Protein AF-A0A7Y4LHF6-F1 (afdb_monomer_lite)

Radius of gyration: 30.84 Å; chains: 1; bounding box: 90×75×54 Å

Sequence (207 aa):
MVNLKIKIPLVDKYDTDLRSHKPHCSVSNYKIEISLLDTDPINTIEGYKKAAELSVKNAKKLAVVEKYTATTDNEGIAAFPGLKPGACLVVAQPPTDSSFYYPKPQEMVVVIPTSGQNDKWNYDVLLIAKFEPHILPPVPNIPTNTPPSPPAPTFSPSSPSPAPGKLAEPLAMTGAAVLGLVMAASVLILGGFTLLILARRKKTEGK

InterPro domains:
  IPR013783 Immunoglobulin-like fold [G3DSA:2.60.40.10] (14-130)

pLDDT: mean 76.97, std 22.42, range [28.86, 98.69]

Structure (mmCIF, N/CA/C/O backbone):
data_AF-A0A7Y4LHF6-F1
#
_entry.id   AF-A0A7Y4LHF6-F1
#
loop_
_atom_site.group_PDB
_atom_site.id
_atom_site.type_symbol
_atom_site.label_atom_id
_atom_site.label_alt_id
_atom_site.label_comp_id
_atom_site.label_asym_id
_atom_site.label_entity_id
_atom_site.label_seq_id
_atom_site.pdbx_PDB_ins_code
_atom_site.Cartn_x
_atom_site.Cartn_y
_atom_site.Cartn_z
_atom_site.occupancy
_atom_site.B_iso_or_equiv
_atom_site.auth_seq_id
_atom_site.auth_comp_id
_atom_site.auth_asym_id
_atom_site.auth_atom_id
_atom_site.pdbx_PDB_model_num
ATOM 1 N N . MET A 1 1 ? -14.529 -6.389 2.726 1.00 89.62 1 MET A N 1
ATOM 2 C CA . MET A 1 1 ? -13.171 -6.475 2.149 1.00 89.62 1 MET A CA 1
ATOM 3 C C . MET A 1 1 ? -12.992 -5.324 1.172 1.00 89.62 1 MET A C 1
ATOM 5 O O . MET A 1 1 ? -13.998 -4.812 0.698 1.00 89.62 1 MET A O 1
ATOM 9 N N . VAL A 1 2 ? -11.758 -4.894 0.927 1.00 97.06 2 VAL A N 1
ATOM 10 C CA . VAL A 1 2 ? -11.402 -3.779 0.037 1.00 97.06 2 VAL A CA 1
ATOM 11 C C . VAL A 1 2 ? -10.721 -4.342 -1.213 1.00 97.06 2 VAL A C 1
ATOM 13 O O . VAL A 1 2 ? -9.875 -5.226 -1.105 1.00 97.06 2 VAL A O 1
ATOM 16 N N . ASN A 1 3 ? -11.056 -3.820 -2.387 1.00 98.06 3 ASN A N 1
ATOM 17 C CA . ASN A 1 3 ? -10.293 -4.021 -3.612 1.00 98.06 3 ASN A CA 1
ATOM 18 C C . ASN A 1 3 ? -9.360 -2.824 -3.798 1.00 98.06 3 ASN A C 1
ATOM 20 O O . ASN A 1 3 ? -9.817 -1.696 -3.976 1.00 98.06 3 ASN A O 1
ATOM 24 N N . LEU A 1 4 ? -8.051 -3.057 -3.762 1.00 98.31 4 LEU A N 1
ATOM 25 C CA . LEU A 1 4 ? -7.057 -2.015 -4.000 1.00 98.31 4 LEU A CA 1
ATOM 26 C C . LEU A 1 4 ? -6.344 -2.282 -5.324 1.00 98.31 4 LEU A C 1
ATOM 28 O O . LEU A 1 4 ? -5.860 -3.383 -5.579 1.00 98.31 4 LEU A O 1
ATOM 32 N N . LYS A 1 5 ? -6.255 -1.262 -6.170 1.00 98.56 5 LYS A N 1
ATOM 33 C CA . LYS A 1 5 ? -5.408 -1.249 -7.361 1.00 98.56 5 LYS A CA 1
ATOM 34 C C . LYS A 1 5 ? -4.325 -0.207 -7.169 1.00 98.56 5 LYS A C 1
ATOM 36 O O . LYS A 1 5 ? -4.621 0.921 -6.781 1.00 98.56 5 LYS A O 1
ATOM 41 N N . ILE A 1 6 ? -3.084 -0.569 -7.463 1.00 98.38 6 ILE A N 1
ATOM 42 C CA . ILE A 1 6 ? -1.959 0.362 -7.455 1.00 98.38 6 ILE A CA 1
ATOM 43 C C . ILE A 1 6 ? -1.476 0.515 -8.889 1.00 98.38 6 ILE A C 1
ATOM 45 O O . ILE A 1 6 ? -1.160 -0.476 -9.543 1.00 98.38 6 ILE A O 1
ATOM 49 N N . LYS A 1 7 ? -1.445 1.757 -9.372 1.00 97.88 7 LYS A N 1
ATOM 50 C CA . LYS A 1 7 ? -0.980 2.119 -10.705 1.00 97.88 7 LYS A CA 1
ATOM 51 C C . LYS A 1 7 ? 0.386 2.783 -10.626 1.00 97.88 7 LYS A C 1
ATOM 53 O O . LYS A 1 7 ? 0.532 3.817 -9.974 1.00 97.88 7 LYS A O 1
ATOM 58 N N . ILE A 1 8 ? 1.351 2.226 -11.343 1.00 96.19 8 ILE A N 1
ATOM 59 C CA . ILE A 1 8 ? 2.606 2.889 -11.685 1.00 96.19 8 ILE A CA 1
ATOM 60 C C . ILE A 1 8 ? 2.348 3.716 -12.952 1.00 96.19 8 ILE A C 1
ATOM 62 O O . ILE A 1 8 ? 2.056 3.140 -14.002 1.00 96.19 8 ILE A O 1
ATOM 66 N N . PRO A 1 9 ? 2.357 5.058 -12.875 1.00 92.56 9 PRO A N 1
ATOM 67 C CA . PRO A 1 9 ? 2.153 5.887 -14.054 1.00 92.56 9 PRO A CA 1
ATOM 68 C C . PRO A 1 9 ? 3.400 5.883 -14.944 1.00 92.56 9 PRO A C 1
ATOM 70 O O . PRO A 1 9 ? 4.512 5.631 -14.485 1.00 92.56 9 PRO A O 1
ATOM 73 N N . LEU A 1 10 ? 3.227 6.225 -16.219 1.00 86.88 10 LEU A N 1
ATOM 74 C CA . LEU A 1 10 ? 4.362 6.603 -17.058 1.00 86.88 10 LEU A CA 1
ATOM 75 C C . LEU A 1 10 ? 5.004 7.879 -16.494 1.00 86.88 10 LEU A C 1
ATOM 77 O O . LEU A 1 10 ? 4.299 8.765 -16.007 1.00 86.88 10 LEU A O 1
ATOM 81 N N . VAL A 1 11 ? 6.331 7.975 -16.577 1.00 78.00 11 VAL A N 1
ATOM 82 C CA . VAL A 1 11 ? 7.052 9.215 -16.256 1.00 78.00 11 VAL A CA 1
ATOM 83 C C . VAL A 1 11 ? 6.672 10.279 -17.279 1.00 78.00 11 VAL A C 1
ATOM 85 O O . VAL A 1 11 ? 6.640 9.996 -18.480 1.00 78.00 11 VAL A O 1
ATOM 88 N N . ASP A 1 12 ? 6.378 11.490 -16.807 1.00 68.75 12 ASP A N 1
ATOM 89 C CA . ASP A 1 12 ? 6.099 12.614 -17.695 1.00 68.75 12 ASP A CA 1
ATOM 90 C C . ASP A 1 12 ? 7.344 12.927 -18.540 1.00 68.75 12 ASP A C 1
ATOM 92 O O . ASP A 1 12 ? 8.471 12.955 -18.048 1.00 68.75 12 ASP A O 1
ATOM 96 N N . LYS A 1 13 ? 7.133 13.202 -19.828 1.00 58.94 13 LYS A N 1
ATOM 97 C CA . LYS A 1 13 ? 8.183 13.566 -20.789 1.00 58.94 13 LYS A CA 1
ATOM 98 C C . LYS A 1 13 ? 8.917 14.865 -20.428 1.00 58.94 13 LYS A C 1
ATOM 100 O O . LYS A 1 13 ? 9.921 15.172 -21.057 1.00 58.94 13 LYS A O 1
ATOM 105 N N . TYR A 1 14 ? 8.383 15.652 -19.494 1.00 57.41 14 TYR A N 1
ATOM 106 C CA . TYR A 1 14 ? 8.998 16.889 -19.002 1.00 57.41 14 TYR A CA 1
ATOM 107 C C . TYR A 1 14 ? 9.756 16.718 -17.677 1.00 57.41 14 TYR A C 1
ATOM 109 O O . TYR A 1 14 ? 10.479 17.626 -17.288 1.00 57.41 14 TYR A O 1
ATOM 117 N N . ASP A 1 15 ? 9.630 15.568 -17.009 1.00 57.19 15 ASP A N 1
ATOM 118 C CA . ASP A 1 15 ? 10.356 15.228 -15.769 1.00 57.19 15 ASP A CA 1
ATOM 119 C C . ASP A 1 15 ? 11.725 14.570 -16.074 1.00 57.19 15 ASP A C 1
ATOM 121 O O . ASP A 1 15 ? 12.412 14.016 -15.217 1.00 57.19 15 ASP A O 1
ATOM 125 N N . THR A 1 16 ? 12.137 14.586 -17.345 1.00 53.59 16 THR A N 1
ATOM 126 C CA . THR A 1 16 ? 13.350 13.929 -17.835 1.00 53.59 16 THR A CA 1
ATOM 127 C C . THR A 1 16 ? 14.515 14.908 -17.960 1.00 53.59 16 THR A C 1
ATOM 129 O O . THR A 1 16 ? 14.899 15.277 -19.067 1.00 53.59 16 THR A O 1
ATOM 132 N N . ASP A 1 17 ? 15.148 15.254 -16.839 1.00 53.88 17 ASP A N 1
ATOM 133 C CA . ASP A 1 17 ? 16.514 15.814 -16.852 1.00 53.88 17 ASP A CA 1
ATOM 134 C C . ASP A 1 17 ? 17.606 14.726 -16.905 1.00 53.88 17 ASP A C 1
ATOM 136 O O . ASP A 1 17 ? 18.808 15.001 -16.893 1.00 53.88 17 ASP A O 1
ATOM 140 N N . LEU A 1 18 ? 17.220 13.458 -17.053 1.00 50.06 18 LEU A N 1
ATOM 141 C CA . LEU A 1 18 ? 18.157 12.350 -17.187 1.00 50.06 18 LEU A CA 1
ATOM 142 C C . LEU A 1 18 ? 18.450 12.033 -18.646 1.00 50.06 18 LEU A C 1
ATOM 144 O O . LEU A 1 18 ? 17.848 11.155 -19.263 1.00 50.06 18 LEU A O 1
ATOM 148 N N . ARG A 1 19 ? 19.473 12.705 -19.173 1.00 49.09 19 ARG A N 1
ATOM 149 C CA . ARG A 1 19 ? 20.227 12.232 -20.336 1.00 49.09 19 ARG A CA 1
ATOM 150 C C . ARG A 1 19 ? 20.786 10.829 -20.057 1.00 49.09 19 ARG A C 1
ATOM 152 O O . ARG A 1 19 ? 21.891 10.686 -19.545 1.00 49.09 19 ARG A O 1
ATOM 159 N N . SER A 1 20 ? 20.057 9.784 -20.434 1.00 49.97 20 SER A N 1
ATOM 160 C CA . SER A 1 20 ? 20.633 8.471 -20.734 1.00 49.97 20 SER A CA 1
ATOM 161 C C . SER A 1 20 ? 19.742 7.731 -21.733 1.00 49.97 20 SER A C 1
ATOM 163 O O . SER A 1 20 ? 18.524 7.721 -21.617 1.00 49.97 20 SER A O 1
ATOM 165 N N . HIS A 1 21 ? 20.375 7.166 -22.756 1.00 51.84 21 HIS A N 1
ATOM 166 C CA . HIS A 1 21 ? 19.818 6.700 -24.028 1.00 51.84 21 HIS A CA 1
ATOM 167 C C . HIS A 1 21 ? 18.974 5.406 -23.933 1.00 51.84 21 HIS A C 1
ATOM 169 O O . HIS A 1 21 ? 19.070 4.549 -24.809 1.00 51.84 21 HIS A O 1
ATOM 175 N N . LYS A 1 22 ? 18.187 5.210 -22.868 1.00 55.22 22 LYS A N 1
ATOM 176 C CA . LYS A 1 22 ? 17.296 4.045 -22.744 1.00 55.22 22 LYS A CA 1
ATOM 177 C C . LYS A 1 22 ? 15.900 4.365 -23.296 1.00 55.22 22 LYS A C 1
ATOM 179 O O . LYS A 1 22 ? 15.457 5.506 -23.169 1.00 55.22 22 LYS A O 1
ATOM 184 N N . PRO A 1 23 ? 15.215 3.392 -23.924 1.00 56.06 23 PRO A N 1
ATOM 185 C CA . PRO A 1 23 ? 13.849 3.577 -24.409 1.00 56.06 23 PRO A CA 1
ATOM 186 C C . PRO A 1 23 ? 12.892 3.986 -23.276 1.00 56.06 23 PRO A C 1
ATOM 188 O O . PRO A 1 23 ? 13.178 3.752 -22.100 1.00 56.06 23 PRO A O 1
ATOM 191 N N . HIS A 1 24 ? 11.768 4.608 -23.659 1.00 58.88 24 HIS A N 1
ATOM 192 C CA . HIS A 1 24 ? 10.723 5.126 -22.764 1.00 58.88 24 HIS A CA 1
ATOM 193 C C . HIS A 1 24 ? 10.419 4.174 -21.595 1.00 58.88 24 HIS A C 1
ATOM 195 O O . HIS A 1 24 ? 10.331 2.963 -21.789 1.00 58.88 24 HIS A O 1
ATOM 201 N N . CYS A 1 25 ? 10.258 4.737 -20.392 1.00 69.31 25 CYS A N 1
ATOM 202 C CA . CYS A 1 25 ? 10.039 4.004 -19.142 1.00 69.31 25 CYS A CA 1
ATOM 203 C C . CYS A 1 25 ? 8.954 2.924 -19.291 1.00 69.31 25 CYS A C 1
ATOM 205 O O . CYS A 1 25 ? 7.854 3.230 -19.752 1.00 69.31 25 CYS A O 1
ATOM 207 N N . SER A 1 26 ? 9.239 1.687 -18.870 1.00 81.69 26 SER A N 1
ATOM 208 C CA . SER A 1 26 ? 8.214 0.641 -18.770 1.00 81.69 26 SER A CA 1
ATOM 209 C C . SER A 1 26 ? 7.527 0.706 -17.404 1.00 81.69 26 SER A C 1
ATOM 211 O O . SER A 1 26 ? 8.144 1.053 -16.398 1.00 81.69 26 SER A O 1
ATOM 213 N N . VAL A 1 27 ? 6.235 0.381 -17.375 1.00 90.88 27 VAL A N 1
ATOM 214 C CA . VAL A 1 27 ? 5.400 0.360 -16.160 1.00 90.88 27 VAL A CA 1
ATOM 215 C C . VAL A 1 27 ? 5.101 -1.060 -15.673 1.00 90.88 27 VAL A C 1
ATOM 217 O O . VAL A 1 27 ? 4.536 -1.239 -14.592 1.00 90.88 27 VAL A O 1
ATOM 220 N N . SER A 1 28 ? 5.490 -2.075 -16.444 1.00 92.81 28 SER A N 1
ATOM 221 C CA . SER A 1 28 ? 5.247 -3.478 -16.123 1.00 92.81 28 SER A CA 1
ATOM 222 C C . SER A 1 28 ? 6.305 -4.044 -15.182 1.00 92.81 28 SER A C 1
ATOM 224 O O . SER A 1 28 ? 7.423 -3.537 -15.082 1.00 92.81 28 SER A O 1
ATOM 226 N N . ASN A 1 29 ? 5.967 -5.150 -14.524 1.00 95.12 29 ASN A N 1
ATOM 227 C CA . ASN A 1 29 ? 6.878 -5.950 -13.707 1.00 95.12 29 ASN A CA 1
ATOM 228 C C . ASN A 1 29 ? 7.406 -5.287 -12.420 1.00 95.12 29 ASN A C 1
ATOM 230 O O . ASN A 1 29 ? 8.316 -5.826 -11.787 1.00 95.12 29 ASN A O 1
ATOM 234 N N . TYR A 1 30 ? 6.816 -4.180 -11.967 1.00 96.94 30 TYR A N 1
ATOM 235 C CA . TYR A 1 30 ? 7.076 -3.668 -10.621 1.00 96.94 30 TYR A CA 1
ATOM 236 C C . TYR A 1 30 ? 6.513 -4.641 -9.592 1.00 96.94 30 TYR A C 1
ATOM 238 O O . TYR A 1 30 ? 5.330 -4.977 -9.642 1.00 96.94 30 TYR A O 1
ATOM 246 N N . LYS A 1 31 ? 7.333 -5.068 -8.629 1.00 98.06 31 LYS A N 1
ATOM 247 C CA . LYS A 1 31 ? 6.863 -5.881 -7.502 1.00 98.06 31 LYS A CA 1
ATOM 248 C C . LYS A 1 31 ? 6.338 -4.958 -6.413 1.00 98.06 31 LYS A C 1
ATOM 250 O O . LYS A 1 31 ? 7.086 -4.132 -5.894 1.00 98.06 31 LYS A O 1
ATOM 255 N N . ILE A 1 32 ? 5.078 -5.130 -6.040 1.00 98.56 32 ILE A N 1
ATOM 256 C CA . ILE A 1 32 ? 4.412 -4.349 -5.003 1.00 98.56 32 ILE A CA 1
ATOM 257 C C . ILE A 1 32 ? 4.108 -5.254 -3.812 1.00 98.56 32 ILE A C 1
ATOM 259 O O . ILE A 1 32 ? 3.551 -6.338 -3.972 1.00 98.56 32 ILE A O 1
ATOM 263 N N . GLU A 1 33 ? 4.476 -4.800 -2.620 1.00 98.69 33 GLU A N 1
ATOM 264 C CA . GLU A 1 33 ? 4.141 -5.410 -1.338 1.00 98.69 33 GLU A CA 1
ATOM 265 C C . GLU A 1 33 ? 3.245 -4.462 -0.539 1.00 98.69 33 GLU A C 1
ATOM 267 O O . GLU A 1 33 ? 3.512 -3.263 -0.433 1.00 98.69 33 GLU A O 1
ATOM 272 N N . ILE A 1 34 ? 2.194 -5.023 0.050 1.00 98.69 34 ILE A N 1
ATOM 273 C CA . ILE A 1 34 ? 1.323 -4.356 1.010 1.00 98.69 34 ILE A CA 1
ATOM 274 C C . ILE A 1 34 ? 1.479 -5.074 2.340 1.00 98.69 34 ILE A C 1
ATOM 276 O O . ILE A 1 34 ? 1.234 -6.274 2.428 1.00 98.69 34 ILE A O 1
ATOM 280 N N . SER A 1 35 ? 1.855 -4.335 3.377 1.00 98.69 35 SER A N 1
ATOM 281 C CA . SER A 1 35 ? 1.858 -4.813 4.759 1.00 98.69 35 SER A CA 1
ATOM 282 C C . SER A 1 35 ? 0.702 -4.171 5.519 1.00 98.69 35 SER A C 1
ATOM 284 O O . SER A 1 35 ? 0.705 -2.956 5.715 1.00 98.69 35 SER A O 1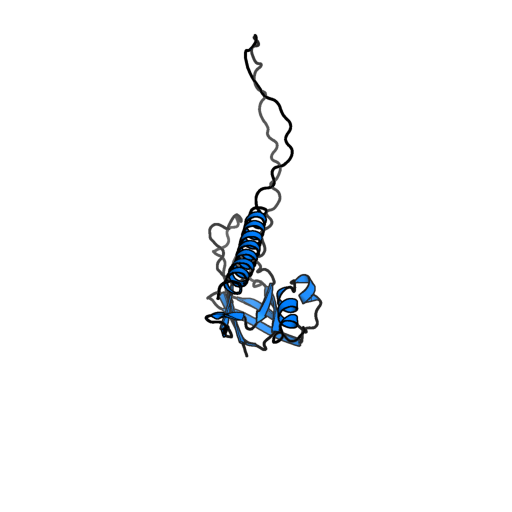
ATOM 286 N N . LEU A 1 36 ? -0.274 -4.974 5.948 1.00 98.38 36 LEU A N 1
ATOM 287 C CA . LEU A 1 36 ? -1.319 -4.546 6.876 1.00 98.38 36 LEU A CA 1
ATOM 288 C C . LEU A 1 36 ? -0.695 -4.383 8.262 1.00 98.38 36 LEU A C 1
ATOM 290 O O . LEU A 1 36 ? -0.105 -5.325 8.792 1.00 98.38 36 LEU A O 1
ATOM 294 N N . LEU A 1 37 ? -0.794 -3.185 8.822 1.00 98.62 37 LEU A N 1
ATOM 295 C CA . LEU A 1 37 ? -0.117 -2.820 10.059 1.00 98.62 37 LEU A CA 1
ATOM 296 C C . LEU A 1 37 ? -1.016 -3.088 11.263 1.00 98.62 37 LEU A C 1
ATOM 298 O O . LEU A 1 37 ? -2.230 -2.905 11.193 1.00 98.62 37 LEU A O 1
ATOM 302 N N . ASP A 1 38 ? -0.400 -3.490 12.369 1.00 97.88 38 ASP A N 1
ATOM 303 C CA . ASP A 1 38 ? -1.073 -3.596 13.658 1.00 97.88 38 ASP A CA 1
ATOM 304 C C . ASP A 1 38 ? -1.275 -2.188 14.237 1.00 97.88 38 ASP A C 1
ATOM 306 O O . ASP A 1 38 ? -0.332 -1.537 14.697 1.00 97.88 38 ASP A O 1
ATOM 310 N N . THR A 1 39 ? -2.500 -1.675 14.117 1.00 97.31 39 THR A N 1
ATOM 311 C CA . THR A 1 39 ? -2.915 -0.348 14.586 1.00 97.31 39 THR A CA 1
ATOM 312 C C . THR A 1 39 ? -4.234 -0.439 15.339 1.00 97.31 39 THR A C 1
ATOM 314 O O . THR A 1 39 ? -4.986 -1.402 15.184 1.00 97.31 39 THR A O 1
ATOM 317 N N . ASP A 1 40 ? -4.577 0.624 16.068 1.00 96.62 40 ASP A N 1
ATOM 318 C CA . ASP A 1 40 ? -5.923 0.788 16.619 1.00 96.62 40 ASP A CA 1
ATOM 319 C C . ASP A 1 40 ? -7.000 0.605 15.521 1.00 96.62 40 ASP A C 1
ATOM 321 O O . ASP A 1 40 ? -6.775 0.988 14.363 1.00 96.62 40 ASP A O 1
ATOM 325 N N . PRO A 1 41 ? -8.185 0.055 15.853 1.00 94.38 41 PRO A N 1
ATOM 326 C CA . PRO A 1 41 ? -9.255 -0.156 14.884 1.00 94.38 41 PRO A CA 1
ATOM 327 C C . PRO A 1 41 ? -9.661 1.134 14.155 1.00 94.38 41 PRO A C 1
ATOM 329 O O . PRO A 1 41 ? -10.135 2.101 14.760 1.00 94.38 41 PRO A O 1
ATOM 332 N N . ILE A 1 42 ? -9.530 1.129 12.826 1.00 94.50 42 ILE A N 1
ATOM 333 C CA . ILE A 1 42 ? -9.804 2.298 11.970 1.00 94.50 42 ILE A CA 1
ATOM 334 C C . ILE A 1 42 ? -11.296 2.649 11.839 1.00 94.50 42 ILE A C 1
ATOM 336 O O . ILE A 1 42 ? -11.641 3.656 11.231 1.00 94.50 42 ILE A O 1
ATOM 340 N N . ASN A 1 43 ? -12.195 1.830 12.391 1.00 92.50 43 ASN A N 1
ATOM 341 C CA . ASN A 1 43 ? -13.631 2.118 12.470 1.00 92.50 43 ASN A CA 1
ATOM 342 C C . ASN A 1 43 ? -13.990 3.042 13.652 1.00 92.50 43 ASN A C 1
ATOM 344 O O . ASN A 1 43 ? -15.167 3.296 13.898 1.00 92.50 43 ASN A O 1
ATOM 348 N N . THR A 1 44 ? -12.987 3.539 14.377 1.00 94.81 44 THR A N 1
ATOM 349 C CA . THR A 1 44 ? -13.119 4.557 15.421 1.00 94.81 44 THR A CA 1
ATOM 350 C C . THR A 1 44 ? -12.517 5.879 14.942 1.00 94.81 44 THR A C 1
ATOM 352 O O . THR A 1 44 ? -11.589 5.887 14.133 1.00 94.81 44 THR A O 1
ATOM 355 N N . ILE A 1 45 ? -13.010 7.010 15.461 1.00 92.62 45 ILE A N 1
ATOM 356 C CA . ILE A 1 45 ? -12.475 8.342 15.119 1.00 92.62 45 ILE A CA 1
ATOM 357 C C . ILE A 1 45 ? -10.986 8.433 15.484 1.00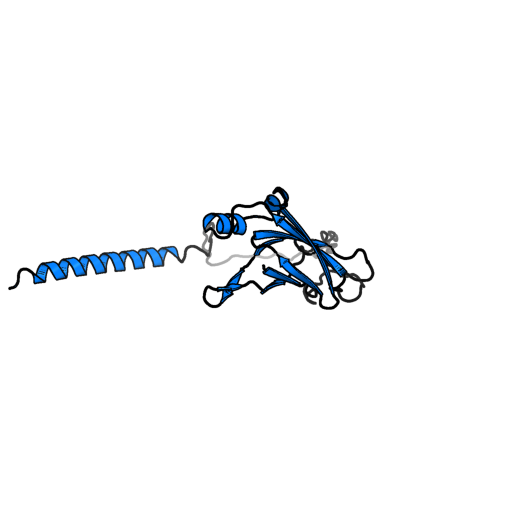 92.62 45 ILE A C 1
ATOM 359 O O . ILE A 1 45 ? -10.172 8.902 14.691 1.00 92.62 45 ILE A O 1
ATOM 363 N N . GLU A 1 46 ? -10.624 7.960 16.677 1.00 96.12 46 GLU A N 1
ATOM 364 C CA . GLU A 1 46 ? -9.249 8.005 17.174 1.00 96.12 46 GLU A CA 1
ATOM 365 C C . GLU A 1 46 ? -8.320 7.075 16.393 1.00 96.12 46 GLU A C 1
ATOM 367 O O . GLU A 1 46 ? -7.235 7.500 15.994 1.00 96.12 46 GLU A O 1
ATOM 372 N N . GLY A 1 47 ? -8.748 5.835 16.134 1.00 96.00 47 GLY A N 1
ATOM 373 C CA . GLY A 1 47 ? -7.968 4.870 15.364 1.00 96.00 47 GLY A CA 1
ATOM 374 C C . GLY A 1 47 ? -7.742 5.337 13.929 1.00 96.00 47 GLY A C 1
ATOM 375 O O . GLY A 1 47 ? -6.610 5.309 13.449 1.00 96.00 47 GLY A O 1
ATOM 376 N N . TYR A 1 48 ? -8.777 5.875 13.273 1.00 94.44 48 TYR A N 1
ATOM 377 C CA . TYR A 1 48 ? -8.636 6.470 11.945 1.00 94.44 48 TYR A CA 1
ATOM 378 C C . TYR A 1 48 ? -7.664 7.656 11.950 1.00 94.44 48 TYR A C 1
ATOM 380 O O . TYR A 1 48 ? -6.769 7.716 11.110 1.00 94.44 48 TYR A O 1
ATOM 388 N N . LYS A 1 49 ? -7.799 8.583 12.909 1.00 95.81 49 LYS A N 1
ATOM 389 C CA . LYS A 1 49 ? -6.916 9.753 13.015 1.00 95.81 49 LYS A CA 1
ATOM 390 C C . LYS A 1 49 ? -5.452 9.338 13.190 1.00 95.81 49 LYS A C 1
ATOM 392 O O . LYS A 1 49 ? -4.594 9.813 12.452 1.00 95.81 49 LYS A O 1
ATOM 397 N N . LYS A 1 50 ? -5.173 8.414 14.115 1.00 96.75 50 LYS A N 1
ATOM 398 C CA . LYS A 1 50 ? -3.820 7.884 14.347 1.00 96.75 50 LYS A CA 1
ATOM 399 C C . LYS A 1 50 ? -3.253 7.203 13.101 1.00 96.75 50 LYS A C 1
ATOM 401 O O . LYS A 1 50 ? -2.094 7.422 12.762 1.00 96.75 50 LYS A O 1
ATOM 406 N N . ALA A 1 51 ? -4.066 6.403 12.412 1.00 96.88 51 ALA A N 1
ATOM 407 C CA . ALA A 1 51 ? -3.671 5.739 11.174 1.00 96.88 51 ALA A CA 1
ATOM 408 C C . ALA A 1 51 ? -3.373 6.740 10.042 1.00 96.88 51 ALA A C 1
ATOM 410 O O . ALA A 1 51 ? -2.399 6.567 9.315 1.00 96.88 51 ALA A O 1
ATOM 411 N N . ALA A 1 52 ? -4.171 7.803 9.913 1.00 94.94 52 ALA A N 1
ATOM 412 C CA . ALA A 1 52 ? -3.998 8.835 8.891 1.00 94.94 52 ALA A CA 1
ATOM 413 C C . ALA A 1 52 ? -2.754 9.716 9.117 1.00 94.94 52 ALA A C 1
ATOM 415 O O . ALA A 1 52 ? -2.164 10.208 8.158 1.00 94.94 52 ALA A O 1
ATOM 416 N N . GLU A 1 53 ? -2.333 9.899 10.369 1.00 97.06 53 GLU A N 1
ATOM 417 C CA . GLU A 1 53 ? -1.119 10.645 10.738 1.00 97.06 53 GLU A CA 1
ATOM 418 C C . GLU A 1 53 ? 0.161 9.782 10.672 1.00 97.06 53 GLU A C 1
ATOM 420 O O . GLU A 1 53 ? 1.275 10.271 10.895 1.00 97.06 53 GLU A O 1
ATOM 425 N N . LEU A 1 54 ? 0.035 8.487 10.364 1.00 97.81 54 LEU A N 1
ATOM 426 C CA . LEU A 1 54 ? 1.150 7.551 10.386 1.00 97.81 54 LEU A CA 1
ATOM 427 C C . LEU A 1 54 ? 2.114 7.789 9.212 1.00 97.81 54 LEU A C 1
ATOM 429 O O . LEU A 1 54 ? 1.813 7.531 8.050 1.00 97.81 54 LEU A O 1
ATOM 433 N N . SER A 1 55 ? 3.336 8.223 9.528 1.00 98.12 55 SER A N 1
ATOM 434 C CA . SER A 1 55 ? 4.414 8.330 8.537 1.00 98.12 55 SER A CA 1
ATOM 435 C C . SER A 1 55 ? 4.975 6.960 8.140 1.00 98.12 55 SER A C 1
ATOM 437 O O . SER A 1 55 ? 5.024 6.041 8.959 1.00 98.12 55 SER A O 1
ATOM 439 N N . VAL A 1 56 ? 5.531 6.851 6.928 1.00 98.12 56 VAL A N 1
ATOM 440 C CA . VAL A 1 56 ? 6.245 5.648 6.443 1.00 98.12 56 VAL A CA 1
ATOM 441 C C . VAL A 1 56 ? 7.320 5.180 7.431 1.00 98.12 56 VAL A C 1
ATOM 443 O O . VAL A 1 56 ? 7.436 3.992 7.729 1.00 98.12 56 VAL A O 1
ATOM 446 N N . LYS A 1 57 ? 8.085 6.121 8.000 1.00 98.25 57 LYS A N 1
ATOM 447 C CA . LYS A 1 57 ? 9.143 5.827 8.978 1.00 98.25 57 LYS A CA 1
ATOM 448 C C . LYS A 1 57 ? 8.604 5.141 10.234 1.00 98.25 57 LYS A C 1
ATOM 450 O O . LYS A 1 57 ? 9.274 4.265 10.775 1.00 98.25 57 LYS A O 1
ATOM 455 N N . ASN A 1 58 ? 7.441 5.564 10.725 1.00 98.31 58 ASN A N 1
ATOM 456 C CA . ASN A 1 58 ? 6.827 4.972 11.911 1.00 98.31 58 ASN A CA 1
ATOM 457 C C . ASN A 1 58 ? 6.083 3.680 11.567 1.00 98.31 58 ASN A C 1
ATOM 459 O O . ASN A 1 58 ? 6.204 2.715 12.311 1.00 98.31 58 ASN A O 1
ATOM 463 N N . ALA A 1 59 ? 5.414 3.623 10.413 1.00 98.25 59 ALA A N 1
ATOM 464 C CA . ALA A 1 59 ? 4.762 2.420 9.904 1.00 98.25 59 ALA A CA 1
ATOM 465 C C . ALA A 1 59 ? 5.718 1.224 9.817 1.00 98.25 59 ALA A C 1
ATOM 467 O O . ALA A 1 59 ? 5.378 0.133 10.257 1.00 98.25 59 ALA A O 1
ATOM 468 N N . LYS A 1 60 ? 6.952 1.440 9.344 1.00 98.31 60 LYS A N 1
ATOM 469 C CA . LYS A 1 60 ? 7.997 0.402 9.276 1.00 98.31 60 LYS A CA 1
ATOM 470 C C . LYS A 1 60 ? 8.399 -0.211 10.622 1.00 98.31 60 LYS A C 1
ATOM 472 O O . LYS A 1 60 ? 9.086 -1.226 10.633 1.00 98.31 60 LYS A O 1
ATOM 477 N N . LYS A 1 61 ? 8.040 0.420 11.741 1.00 98.12 61 LYS A N 1
ATOM 478 C CA . LYS A 1 61 ? 8.347 -0.064 13.095 1.00 98.12 61 LYS A CA 1
ATOM 479 C C . LYS A 1 61 ? 7.199 -0.854 13.717 1.00 98.12 61 LYS A C 1
ATOM 481 O O . LYS A 1 61 ? 7.395 -1.441 14.775 1.00 98.12 61 LYS A O 1
ATOM 486 N N . LEU A 1 62 ? 6.012 -0.811 13.115 1.00 98.06 62 LEU A N 1
ATOM 487 C CA . LEU A 1 62 ? 4.847 -1.524 13.620 1.00 98.06 62 LEU A CA 1
ATOM 488 C C . LEU A 1 62 ? 4.920 -3.004 13.251 1.00 98.06 62 LEU A C 1
ATOM 490 O O . LEU A 1 62 ? 5.555 -3.388 12.265 1.00 98.06 62 LEU A O 1
ATOM 494 N N . ALA A 1 63 ? 4.243 -3.830 14.046 1.00 98.31 63 ALA A N 1
ATOM 495 C CA . ALA A 1 63 ? 4.033 -5.222 13.693 1.00 98.31 63 ALA A CA 1
ATOM 496 C C . ALA A 1 63 ? 3.177 -5.313 12.421 1.00 98.31 63 ALA A C 1
ATOM 498 O O . ALA A 1 63 ? 2.290 -4.491 12.178 1.00 98.31 63 ALA A O 1
ATOM 499 N N . VAL A 1 64 ? 3.465 -6.318 11.599 1.00 98.38 64 VAL A N 1
ATOM 500 C CA . VAL A 1 64 ? 2.708 -6.598 10.380 1.00 98.38 64 VAL A CA 1
ATOM 501 C C . VAL A 1 64 ? 1.750 -7.741 10.673 1.00 98.38 64 VAL A C 1
ATOM 503 O O . VAL A 1 64 ? 2.183 -8.830 11.042 1.00 98.38 64 VAL A O 1
ATOM 506 N N . VAL A 1 65 ? 0.459 -7.484 10.494 1.00 97.81 65 VAL A N 1
ATOM 507 C CA . VAL A 1 65 ? -0.615 -8.466 10.681 1.00 97.81 65 VAL A CA 1
ATOM 508 C C . VAL A 1 65 ? -0.673 -9.417 9.492 1.00 97.81 65 VAL A C 1
ATOM 510 O O . VAL A 1 65 ? -0.796 -10.627 9.657 1.00 97.81 65 VAL A O 1
ATOM 513 N N . GLU A 1 66 ? -0.593 -8.870 8.280 1.00 97.88 66 GLU A N 1
ATOM 514 C CA . GLU A 1 66 ? -0.713 -9.636 7.043 1.00 97.88 66 GLU A CA 1
ATOM 515 C C . GLU A 1 66 ? 0.082 -8.968 5.920 1.00 97.88 66 GLU A C 1
ATOM 517 O O . GLU A 1 66 ? 0.276 -7.750 5.921 1.00 97.88 66 GLU A O 1
ATOM 522 N N . LYS A 1 67 ? 0.543 -9.767 4.957 1.00 98.19 67 LYS A N 1
ATOM 523 C CA . LYS A 1 67 ? 1.273 -9.290 3.783 1.00 98.19 67 LYS A CA 1
ATOM 524 C C . LYS A 1 67 ? 0.621 -9.774 2.503 1.00 98.19 67 LYS A C 1
ATOM 526 O O . LYS A 1 67 ? 0.246 -10.937 2.393 1.00 98.19 67 LYS A O 1
ATOM 531 N N . TYR A 1 68 ? 0.597 -8.898 1.512 1.00 98.38 68 TYR A N 1
ATOM 532 C CA . TYR A 1 68 ? 0.129 -9.190 0.167 1.00 98.38 68 TYR A CA 1
ATOM 533 C C . TYR A 1 68 ? 1.192 -8.769 -0.834 1.00 98.38 68 TYR A C 1
ATOM 535 O O . TYR A 1 68 ? 1.858 -7.753 -0.641 1.00 98.38 68 TYR A O 1
ATOM 543 N N . THR A 1 69 ? 1.342 -9.524 -1.918 1.00 98.44 69 THR A N 1
ATOM 544 C CA . THR A 1 69 ? 2.247 -9.154 -3.010 1.00 98.44 69 THR A CA 1
ATOM 545 C C . THR A 1 69 ? 1.557 -9.315 -4.356 1.00 98.44 69 THR A C 1
ATOM 547 O O . THR A 1 69 ? 0.742 -10.217 -4.530 1.00 98.44 69 THR A O 1
ATOM 550 N N . ALA A 1 70 ? 1.870 -8.424 -5.290 1.00 98.44 70 ALA A N 1
ATOM 551 C CA . ALA A 1 70 ? 1.441 -8.504 -6.679 1.00 98.44 70 ALA A CA 1
ATOM 552 C C . ALA A 1 70 ? 2.472 -7.809 -7.573 1.00 98.44 70 ALA A C 1
ATOM 554 O O . ALA A 1 70 ? 3.315 -7.043 -7.098 1.00 98.44 70 ALA A O 1
ATOM 555 N N . THR A 1 71 ? 2.392 -8.071 -8.870 1.00 98.19 71 THR A N 1
ATOM 556 C CA . THR A 1 71 ? 3.276 -7.479 -9.872 1.00 98.19 71 THR A CA 1
ATOM 557 C C . THR A 1 71 ? 2.449 -6.689 -10.874 1.00 98.19 71 THR A C 1
ATOM 559 O O . THR A 1 71 ? 1.329 -7.095 -11.183 1.00 98.19 71 THR A O 1
ATOM 562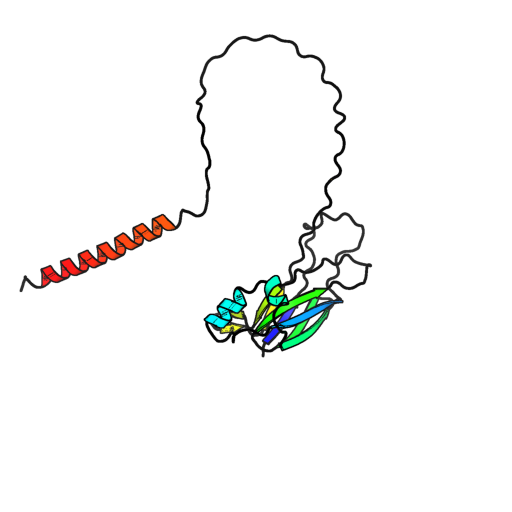 N N . THR A 1 72 ? 2.969 -5.558 -11.355 1.00 98.06 72 THR A N 1
ATOM 563 C CA . THR A 1 72 ? 2.253 -4.755 -12.349 1.00 98.06 72 THR A CA 1
ATOM 564 C C . THR A 1 72 ? 2.205 -5.427 -13.714 1.00 98.06 72 THR A C 1
ATOM 566 O O . THR A 1 72 ? 3.193 -5.997 -14.183 1.00 98.06 72 THR A O 1
ATOM 569 N N . ASP A 1 73 ? 1.052 -5.321 -14.362 1.00 96.81 73 ASP A N 1
ATOM 570 C CA . ASP A 1 73 ? 0.844 -5.720 -15.750 1.00 96.81 73 ASP A CA 1
ATOM 571 C C . ASP A 1 73 ? 1.384 -4.677 -16.752 1.00 96.81 73 ASP A C 1
ATOM 573 O O . ASP A 1 73 ? 2.048 -3.702 -16.391 1.00 96.81 73 ASP A O 1
ATOM 577 N N . ASN A 1 74 ? 1.084 -4.875 -18.037 1.00 93.75 74 ASN A N 1
ATOM 578 C CA . ASN A 1 74 ? 1.493 -3.974 -19.119 1.00 93.75 74 ASN A CA 1
ATOM 579 C C . ASN A 1 74 ? 0.839 -2.580 -19.050 1.00 93.75 74 ASN A C 1
ATOM 581 O O . ASN A 1 74 ? 1.329 -1.652 -19.687 1.00 93.75 74 ASN A O 1
ATOM 585 N N . GLU A 1 75 ? -0.240 -2.413 -18.280 1.00 94.69 75 GLU A N 1
ATOM 586 C CA . GLU A 1 75 ? -0.886 -1.119 -18.025 1.00 94.69 75 GLU A CA 1
ATOM 587 C C . GLU A 1 75 ? -0.329 -0.425 -16.769 1.00 94.69 75 GLU A C 1
ATOM 589 O O . GLU A 1 75 ? -0.742 0.690 -16.423 1.00 94.69 75 GLU A O 1
ATOM 594 N N . GLY A 1 76 ? 0.617 -1.075 -16.084 1.00 96.25 76 GLY A N 1
ATOM 595 C CA . GLY A 1 76 ? 1.216 -0.595 -14.850 1.00 96.25 76 GLY A CA 1
ATOM 596 C C . GLY A 1 76 ? 0.353 -0.845 -13.621 1.00 96.25 76 GLY A C 1
ATOM 597 O O . GLY A 1 76 ? 0.552 -0.174 -12.608 1.00 96.25 76 GLY A O 1
ATOM 598 N N . ILE A 1 77 ? -0.615 -1.763 -13.685 1.00 98.31 77 ILE A N 1
ATOM 599 C CA . ILE A 1 77 ? -1.577 -2.007 -12.610 1.00 98.31 77 ILE A CA 1
ATOM 600 C C . ILE A 1 77 ? -1.222 -3.291 -11.862 1.00 98.31 77 ILE A C 1
ATOM 602 O O . ILE A 1 77 ? -1.063 -4.353 -12.452 1.00 98.31 77 ILE A O 1
ATOM 606 N N . ALA A 1 78 ? -1.150 -3.197 -10.536 1.00 98.56 78 ALA A N 1
ATOM 607 C CA . ALA A 1 78 ? -1.161 -4.344 -9.636 1.00 98.56 78 ALA A CA 1
ATOM 608 C C . ALA A 1 78 ? -2.484 -4.359 -8.860 1.00 98.56 78 ALA A C 1
ATOM 610 O O . ALA A 1 78 ? -2.852 -3.364 -8.225 1.00 98.56 78 ALA A O 1
ATOM 611 N N . ALA A 1 79 ? -3.206 -5.476 -8.918 1.00 98.38 79 ALA A N 1
ATOM 612 C CA . ALA A 1 79 ? -4.504 -5.632 -8.273 1.00 98.38 79 ALA A CA 1
ATOM 613 C C . ALA A 1 79 ? -4.407 -6.493 -7.009 1.00 98.38 79 ALA A C 1
ATOM 615 O O . ALA A 1 79 ? -3.785 -7.552 -7.001 1.00 98.38 79 ALA A O 1
ATOM 616 N N . PHE A 1 80 ? -5.087 -6.043 -5.961 1.00 98.38 80 PHE A N 1
ATOM 617 C CA . PHE A 1 80 ? -5.141 -6.668 -4.650 1.00 98.38 80 PHE A CA 1
ATOM 618 C C . PHE A 1 80 ? -6.612 -6.785 -4.220 1.00 98.38 80 PHE A C 1
ATOM 620 O O . PHE A 1 80 ? -7.161 -5.861 -3.609 1.00 98.38 80 PHE A O 1
ATOM 627 N N . PRO A 1 81 ? -7.301 -7.873 -4.597 1.00 97.56 81 PRO A N 1
ATOM 628 C CA . PRO A 1 81 ? -8.674 -8.102 -4.172 1.00 97.56 81 PRO A CA 1
ATOM 629 C C . PRO A 1 81 ? -8.715 -8.596 -2.722 1.00 97.56 81 PRO A C 1
ATOM 631 O O . PRO A 1 81 ? -7.808 -9.287 -2.260 1.00 97.56 81 PRO A O 1
ATOM 634 N N . GLY A 1 82 ? -9.805 -8.306 -2.015 1.00 96.19 82 GLY A N 1
ATOM 635 C CA . GLY A 1 82 ? -10.086 -8.986 -0.749 1.00 96.19 82 GLY A CA 1
ATOM 636 C C . GLY A 1 82 ? -9.314 -8.480 0.478 1.00 96.19 82 GLY A C 1
ATOM 637 O O . GLY A 1 82 ? -9.279 -9.180 1.487 1.00 96.19 82 GLY A O 1
ATOM 638 N N . LEU A 1 83 ? -8.721 -7.283 0.446 1.00 97.00 83 LEU A N 1
ATOM 639 C CA . LEU A 1 83 ? -7.934 -6.766 1.571 1.00 97.00 83 LEU A CA 1
ATOM 640 C C . LEU A 1 83 ? -8.804 -6.501 2.801 1.00 97.00 83 LEU A C 1
ATOM 642 O O . LEU A 1 83 ? -9.952 -6.041 2.709 1.00 97.00 83 LEU A O 1
ATOM 646 N N . LYS A 1 84 ? -8.246 -6.768 3.981 1.00 96.88 84 LYS A N 1
ATOM 647 C CA . LYS A 1 84 ? -8.854 -6.343 5.244 1.00 96.88 84 LYS A CA 1
ATOM 648 C C . LYS A 1 84 ? -8.734 -4.817 5.386 1.00 96.88 84 LYS A C 1
ATOM 650 O O . LYS A 1 84 ? -7.687 -4.268 5.045 1.00 96.88 84 LYS A O 1
ATOM 655 N N . PRO A 1 85 ? -9.778 -4.125 5.880 1.00 97.00 85 PRO A N 1
ATOM 656 C CA . PRO A 1 85 ? -9.674 -2.715 6.241 1.00 97.00 85 PRO A CA 1
ATOM 657 C C . PRO A 1 85 ? -8.568 -2.472 7.275 1.00 97.00 85 PRO A C 1
ATOM 659 O O . PRO A 1 85 ? -8.426 -3.254 8.213 1.00 97.00 85 PRO A O 1
ATOM 662 N N . GLY A 1 86 ? -7.824 -1.379 7.129 1.00 97.25 86 GLY A N 1
ATOM 663 C CA . GLY A 1 86 ? -6.768 -0.988 8.059 1.00 97.25 86 GLY A CA 1
ATOM 664 C C . GLY A 1 86 ? -5.769 -0.003 7.459 1.00 97.25 86 GLY A C 1
ATOM 665 O O . GLY A 1 86 ? -5.925 0.462 6.328 1.00 97.25 86 GLY A O 1
ATOM 666 N N . ALA A 1 87 ? -4.734 0.312 8.238 1.00 98.25 87 ALA A N 1
ATOM 667 C CA . ALA A 1 87 ? -3.569 1.044 7.762 1.00 98.25 87 ALA A CA 1
ATOM 668 C C . ALA A 1 87 ? -2.597 0.080 7.072 1.00 98.25 87 ALA A C 1
ATOM 670 O O . ALA A 1 87 ? -2.264 -0.979 7.604 1.00 98.25 87 ALA A O 1
ATOM 671 N N . CYS A 1 88 ? -2.131 0.443 5.887 1.00 98.12 88 CYS A N 1
ATOM 672 C CA . CYS A 1 88 ? -1.250 -0.379 5.076 1.00 98.12 88 CYS A CA 1
ATOM 673 C C . CYS A 1 88 ? 0.011 0.394 4.702 1.00 98.12 88 CYS A C 1
ATOM 675 O O . CYS A 1 88 ? -0.076 1.523 4.225 1.00 98.12 88 CYS A O 1
ATOM 677 N N . LEU A 1 89 ? 1.176 -0.235 4.856 1.00 98.69 89 LEU A N 1
ATOM 678 C CA . LEU A 1 89 ? 2.416 0.223 4.236 1.00 98.69 89 LEU A CA 1
ATOM 679 C C . LEU A 1 89 ? 2.531 -0.399 2.843 1.00 98.69 89 LEU A C 1
ATOM 681 O O . LEU A 1 89 ? 2.520 -1.621 2.705 1.00 98.69 89 LEU A O 1
ATOM 685 N N . VAL A 1 90 ? 2.670 0.447 1.828 1.00 98.62 90 VAL A N 1
ATOM 686 C CA . VAL A 1 90 ? 2.844 0.062 0.429 1.00 98.62 90 VAL A CA 1
ATOM 687 C C . VAL A 1 90 ? 4.287 0.319 0.019 1.00 98.62 90 VAL A C 1
ATOM 689 O O . VAL A 1 90 ? 4.786 1.441 0.132 1.00 98.62 90 VAL A O 1
ATOM 692 N N . VAL A 1 91 ? 4.947 -0.721 -0.485 1.00 98.44 91 VAL A N 1
ATOM 693 C CA . VAL A 1 91 ? 6.316 -0.665 -1.003 1.00 98.44 91 VAL A CA 1
ATOM 694 C C . VAL A 1 91 ? 6.315 -1.237 -2.411 1.00 98.44 91 VAL A C 1
ATOM 696 O O . VAL A 1 91 ? 5.864 -2.359 -2.620 1.00 98.44 91 VAL A O 1
ATOM 699 N N . ALA A 1 92 ? 6.837 -0.488 -3.377 1.00 97.38 92 ALA A N 1
ATOM 700 C CA . ALA A 1 92 ? 6.996 -0.955 -4.747 1.00 97.38 92 ALA A CA 1
ATOM 701 C C . ALA A 1 92 ? 8.472 -0.918 -5.143 1.00 97.38 92 ALA A C 1
ATOM 703 O O . ALA A 1 92 ? 9.174 0.054 -4.870 1.00 97.38 92 ALA A O 1
ATOM 704 N N . GLN A 1 93 ? 8.935 -1.987 -5.782 1.00 95.88 93 GLN A N 1
ATOM 705 C CA . GLN A 1 93 ? 10.305 -2.122 -6.258 1.00 95.88 93 GLN A CA 1
ATOM 706 C C . GLN A 1 93 ? 10.315 -2.222 -7.784 1.00 95.88 93 GLN A C 1
ATOM 708 O O . GLN A 1 93 ? 9.504 -2.978 -8.337 1.00 95.88 93 GLN A O 1
ATOM 713 N N . PRO A 1 94 ? 11.210 -1.483 -8.467 1.00 93.44 94 PRO A N 1
ATOM 714 C CA . PRO A 1 94 ? 11.389 -1.633 -9.901 1.00 93.44 94 PRO A CA 1
ATOM 715 C C . PRO A 1 94 ? 11.880 -3.048 -10.237 1.00 93.44 94 PRO A C 1
ATOM 717 O O . PRO A 1 94 ? 12.533 -3.691 -9.404 1.00 93.44 94 PRO A O 1
ATOM 720 N N . PRO A 1 95 ? 11.580 -3.551 -11.444 1.00 92.00 95 PRO A N 1
ATOM 721 C CA . PRO A 1 95 ? 12.167 -4.795 -11.918 1.00 92.00 95 PRO A CA 1
ATOM 722 C C . PRO A 1 95 ? 13.696 -4.681 -11.983 1.00 92.00 95 PRO A C 1
ATOM 724 O O . PRO A 1 95 ? 14.261 -3.601 -12.146 1.00 92.00 95 PRO A O 1
ATOM 727 N N . THR A 1 96 ? 14.377 -5.820 -11.872 1.00 87.94 96 THR A N 1
ATOM 728 C CA . THR A 1 96 ? 15.843 -5.904 -11.995 1.00 87.94 96 THR A CA 1
ATOM 729 C C . THR A 1 96 ? 16.332 -5.774 -13.439 1.00 87.94 96 THR A C 1
ATOM 731 O O . THR A 1 96 ? 17.534 -5.648 -13.670 1.00 87.94 96 THR A O 1
ATOM 734 N N . ASP A 1 97 ? 15.415 -5.811 -14.408 1.00 81.44 97 ASP A N 1
ATOM 735 C CA . ASP A 1 97 ? 15.710 -5.581 -15.816 1.00 81.44 97 ASP A CA 1
ATOM 736 C C . ASP A 1 97 ? 16.282 -4.174 -16.025 1.00 81.44 97 ASP A C 1
ATOM 738 O O . ASP A 1 97 ? 15.714 -3.169 -15.605 1.00 81.44 97 ASP A O 1
ATOM 742 N N . SER A 1 98 ? 17.417 -4.110 -16.715 1.00 74.12 98 SER A N 1
ATOM 743 C CA . SER A 1 98 ? 18.091 -2.855 -17.031 1.00 74.12 98 SER A CA 1
ATOM 744 C C . SER A 1 98 ? 17.811 -2.371 -18.457 1.00 74.12 98 SER A C 1
ATOM 746 O O . SER A 1 98 ? 18.367 -1.353 -18.861 1.00 74.12 98 SER A O 1
ATOM 748 N N . SER A 1 99 ? 16.960 -3.052 -19.227 1.00 78.75 99 SER A N 1
ATOM 749 C CA . SER A 1 99 ? 16.645 -2.684 -20.617 1.00 78.75 99 SER A CA 1
ATOM 750 C C . SER A 1 99 ? 15.912 -1.344 -20.722 1.00 78.75 99 SER A C 1
ATOM 752 O O . SER A 1 99 ? 16.093 -0.613 -21.695 1.00 78.75 99 SER A O 1
ATOM 754 N N . PHE A 1 100 ? 15.150 -0.980 -19.689 1.00 76.31 100 PHE A N 1
ATOM 755 C CA . PHE A 1 100 ? 14.438 0.293 -19.589 1.00 76.31 100 PHE A CA 1
ATOM 756 C C . PHE A 1 100 ? 14.911 1.103 -18.381 1.00 76.31 100 PHE A C 1
ATOM 758 O O . PHE A 1 100 ? 15.598 0.603 -17.486 1.00 76.31 100 PHE A O 1
ATOM 765 N N . TYR A 1 101 ? 14.549 2.384 -18.362 1.00 79.62 101 TYR A N 1
ATOM 766 C CA . TYR A 1 101 ? 14.604 3.175 -17.141 1.00 79.62 101 TYR A CA 1
ATOM 767 C C . TYR A 1 101 ? 13.354 2.896 -16.298 1.00 79.62 101 TYR A C 1
ATOM 769 O O . TYR A 1 101 ? 12.231 3.069 -16.772 1.00 79.62 101 TYR A O 1
ATOM 777 N N . TYR A 1 102 ? 13.566 2.472 -15.052 1.00 86.50 102 TYR A N 1
ATOM 778 C CA . TYR A 1 102 ? 12.511 2.181 -14.086 1.00 86.50 102 TYR A CA 1
ATOM 779 C C . TYR A 1 102 ? 12.685 3.088 -12.861 1.00 86.50 102 TYR A C 1
ATOM 781 O O . TYR A 1 102 ? 13.497 2.775 -11.983 1.00 86.50 102 TYR A O 1
ATOM 789 N N . PRO A 1 103 ? 11.972 4.226 -12.772 1.00 86.88 103 PRO A N 1
ATOM 790 C CA . PRO A 1 103 ? 12.021 5.065 -11.579 1.00 86.88 103 PRO A CA 1
ATOM 791 C C . PRO A 1 103 ? 11.507 4.291 -10.364 1.00 86.88 103 PRO A C 1
ATOM 793 O O . PRO A 1 103 ? 10.578 3.483 -10.463 1.00 86.88 103 PRO A O 1
ATOM 796 N N . LYS A 1 104 ? 12.098 4.555 -9.200 1.00 91.25 104 LYS A N 1
ATOM 797 C CA . LYS A 1 104 ? 11.683 3.928 -7.948 1.00 91.25 104 LYS A CA 1
ATOM 798 C C . LYS A 1 104 ? 10.473 4.667 -7.362 1.00 91.25 104 LYS A C 1
ATOM 800 O O . LYS A 1 104 ? 10.559 5.878 -7.148 1.00 91.25 104 LYS A O 1
ATOM 805 N N . PRO A 1 105 ? 9.344 3.988 -7.098 1.00 94.56 105 PRO A N 1
ATOM 806 C CA . PRO A 1 105 ? 8.208 4.600 -6.429 1.00 94.56 105 PRO A CA 1
ATOM 807 C C . PRO A 1 105 ? 8.526 4.941 -4.973 1.00 94.56 105 PRO A C 1
ATOM 809 O O . PRO A 1 105 ? 9.235 4.202 -4.291 1.00 94.56 105 PRO A O 1
ATOM 812 N N . GLN A 1 106 ? 7.949 6.036 -4.487 1.00 96.12 106 GLN A N 1
ATOM 813 C CA . GLN A 1 106 ? 7.926 6.364 -3.070 1.00 96.12 106 GLN A CA 1
ATOM 814 C C . GLN A 1 106 ? 7.088 5.328 -2.331 1.00 96.12 106 GLN A C 1
ATOM 816 O O . GLN A 1 106 ? 5.973 4.988 -2.735 1.00 96.12 106 GLN A O 1
ATOM 821 N N . GLU A 1 107 ? 7.615 4.864 -1.209 1.00 98.06 107 GLU A N 1
ATOM 822 C CA . GLU A 1 107 ? 6.824 4.128 -0.236 1.00 98.06 107 GLU A CA 1
ATOM 823 C C . GLU A 1 107 ? 5.748 5.040 0.362 1.00 98.06 107 GLU A C 1
ATOM 825 O O . GLU A 1 107 ? 5.958 6.245 0.528 1.00 98.06 107 GLU A O 1
ATOM 830 N N . MET A 1 108 ? 4.602 4.472 0.729 1.00 97.69 108 MET A N 1
ATOM 831 C CA . MET A 1 108 ? 3.503 5.252 1.296 1.00 97.69 108 MET A CA 1
ATOM 832 C C . MET A 1 108 ? 2.674 4.456 2.292 1.00 97.69 108 MET A C 1
ATOM 834 O O . MET A 1 108 ? 2.609 3.230 2.230 1.00 97.69 108 MET A O 1
ATOM 838 N N . VAL A 1 109 ? 2.021 5.174 3.202 1.00 98.06 109 VAL A N 1
ATOM 839 C CA . VAL A 1 109 ? 0.997 4.616 4.085 1.00 98.06 109 VAL A CA 1
ATOM 840 C C . VAL A 1 109 ? -0.367 4.995 3.523 1.00 98.06 109 VAL A C 1
ATOM 842 O O . VAL A 1 109 ? -0.590 6.151 3.169 1.00 98.06 109 VAL A O 1
ATOM 845 N N . VAL A 1 110 ? -1.273 4.026 3.436 1.00 97.38 110 VAL A N 1
ATOM 846 C CA . VAL A 1 110 ? -2.657 4.228 2.997 1.00 97.38 110 VAL A CA 1
ATOM 847 C C . VAL A 1 110 ? -3.609 3.618 4.016 1.00 97.38 110 VAL A C 1
ATOM 849 O O . VAL A 1 110 ? -3.381 2.513 4.500 1.00 97.38 110 VAL A O 1
ATOM 852 N N . VAL A 1 111 ? -4.683 4.332 4.343 1.00 97.75 111 VAL A N 1
ATOM 853 C CA . VAL A 1 111 ? -5.786 3.796 5.148 1.00 97.75 111 VAL A CA 1
ATOM 854 C C . VAL A 1 111 ? -6.892 3.364 4.195 1.00 97.75 111 VAL A C 1
ATOM 856 O O . VAL A 1 111 ? -7.330 4.157 3.362 1.00 97.75 111 VAL A O 1
ATOM 859 N N . ILE A 1 112 ? -7.312 2.103 4.293 1.00 96.88 112 ILE A N 1
ATOM 860 C CA . ILE A 1 112 ? -8.358 1.521 3.449 1.00 96.88 112 ILE A CA 1
ATOM 861 C C . ILE A 1 112 ? -9.510 0.953 4.295 1.00 96.88 112 ILE A C 1
ATOM 863 O O . ILE A 1 112 ? -9.241 0.331 5.322 1.00 96.88 112 ILE A O 1
ATOM 867 N N . PRO A 1 113 ? -10.787 1.084 3.881 1.00 96.31 113 PRO A N 1
ATOM 868 C CA . PRO A 1 113 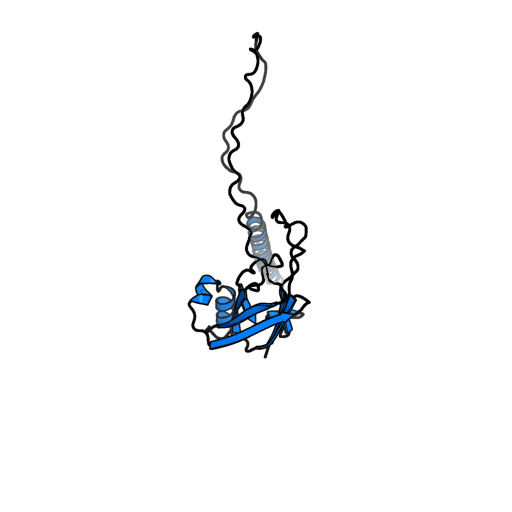? -11.278 1.828 2.714 1.00 96.31 113 PRO A CA 1
ATOM 869 C C . PRO A 1 113 ? -11.039 3.341 2.836 1.00 96.31 113 PRO A C 1
ATOM 871 O O . PRO A 1 113 ? -10.741 3.845 3.917 1.00 96.31 113 PRO A O 1
ATOM 874 N N . THR A 1 114 ? -11.180 4.069 1.729 1.00 93.06 114 THR A N 1
ATOM 875 C CA . THR A 1 114 ? -11.065 5.537 1.719 1.00 93.06 114 THR A CA 1
ATOM 876 C C . THR A 1 114 ? -12.443 6.187 1.786 1.00 93.06 114 THR A C 1
ATOM 878 O O . THR A 1 114 ? -13.449 5.551 1.473 1.00 93.06 114 THR A O 1
ATOM 881 N N . SER A 1 115 ? -12.516 7.471 2.139 1.00 88.69 115 SER A N 1
ATOM 882 C CA . SER A 1 115 ? -13.764 8.224 1.963 1.00 88.69 115 SER A CA 1
ATOM 883 C C . SER A 1 115 ? -14.146 8.278 0.476 1.00 88.69 115 SER A C 1
ATOM 885 O O . SER A 1 115 ? -13.279 8.449 -0.386 1.00 88.69 115 SER A O 1
ATOM 887 N N . GLY A 1 116 ? -15.423 8.064 0.177 1.00 86.12 116 GLY A N 1
ATOM 888 C CA . GLY A 1 116 ? -16.015 8.121 -1.156 1.00 86.12 116 GLY A CA 1
ATOM 889 C C . GLY A 1 116 ? -17.014 9.273 -1.284 1.00 86.12 116 GLY A C 1
ATOM 890 O O . GLY A 1 116 ? -17.017 10.216 -0.498 1.00 86.12 116 GLY A O 1
ATOM 891 N N . GLN A 1 117 ? -17.868 9.217 -2.306 1.00 85.62 117 GLN A N 1
ATOM 892 C CA . GLN A 1 117 ? -18.887 10.248 -2.528 1.00 85.62 117 GLN A CA 1
ATOM 893 C C . GLN A 1 117 ? -20.071 10.088 -1.564 1.00 85.62 117 GLN A C 1
ATOM 895 O O . GLN A 1 117 ? -20.425 8.968 -1.191 1.00 85.62 117 GLN A O 1
ATOM 900 N N . ASN A 1 118 ? -20.732 11.203 -1.233 1.00 87.50 118 ASN A N 1
ATOM 901 C CA . ASN A 1 118 ? -21.957 11.239 -0.422 1.00 87.50 118 ASN A CA 1
ATOM 902 C C . ASN A 1 118 ? -21.812 10.531 0.938 1.00 87.50 118 ASN A C 1
ATOM 904 O O . ASN A 1 118 ? -22.675 9.737 1.313 1.00 87.50 118 ASN A O 1
ATOM 908 N N . ASP A 1 119 ? -20.691 10.761 1.627 1.00 84.81 119 ASP A N 1
ATOM 909 C CA . ASP A 1 119 ? -20.378 10.186 2.945 1.00 84.81 119 ASP A CA 1
ATOM 910 C C . ASP A 1 119 ? -20.351 8.646 2.989 1.00 84.81 119 ASP A C 1
ATOM 912 O O . ASP A 1 119 ? -20.462 8.030 4.051 1.00 84.81 119 ASP A O 1
ATOM 916 N N . LYS A 1 120 ? -20.185 7.990 1.832 1.00 90.94 120 LYS A N 1
ATOM 917 C CA . LYS A 1 120 ? -20.033 6.533 1.744 1.00 90.94 120 LYS A CA 1
ATOM 918 C C . LYS A 1 120 ? -18.567 6.139 1.669 1.00 90.94 120 LYS A C 1
ATOM 920 O O . LYS A 1 120 ? -17.779 6.774 0.977 1.00 90.94 120 LYS A O 1
ATOM 925 N N . TRP A 1 121 ? -18.217 5.033 2.316 1.00 93.06 121 TRP A N 1
ATOM 926 C CA . TRP A 1 121 ? -16.901 4.413 2.168 1.00 93.06 121 TRP A CA 1
ATOM 927 C C . TRP A 1 121 ? -16.679 3.903 0.739 1.00 93.06 121 TRP A C 1
ATOM 929 O O . TRP A 1 121 ? -17.546 3.242 0.166 1.00 93.06 121 TRP A O 1
ATOM 939 N N . ASN A 1 122 ? -15.497 4.174 0.189 1.00 95.69 122 ASN A N 1
ATOM 940 C CA . ASN A 1 122 ? -15.021 3.611 -1.065 1.00 95.69 122 ASN A CA 1
ATOM 941 C C . ASN A 1 122 ? -14.184 2.351 -0.804 1.00 95.69 122 ASN A C 1
ATOM 943 O O . ASN A 1 122 ? -13.068 2.425 -0.283 1.00 95.69 122 ASN A O 1
ATOM 947 N N . TYR A 1 123 ? -14.721 1.200 -1.202 1.00 97.06 123 TYR A N 1
ATOM 948 C CA . TYR A 1 123 ? -14.051 -0.097 -1.094 1.00 97.06 123 TYR A CA 1
ATOM 949 C C . TYR A 1 123 ? -13.295 -0.495 -2.366 1.00 97.06 123 TYR A C 1
ATOM 951 O O . TYR A 1 123 ? -12.592 -1.501 -2.337 1.00 97.06 123 TYR A O 1
ATOM 959 N N . ASP A 1 124 ? -13.391 0.289 -3.440 1.00 97.00 124 ASP A N 1
ATOM 960 C CA . ASP A 1 124 ? -12.686 0.080 -4.703 1.00 97.00 124 ASP A CA 1
ATOM 961 C C . ASP A 1 124 ? -11.693 1.229 -4.909 1.00 97.00 124 ASP A C 1
ATOM 963 O O . ASP A 1 124 ? -11.982 2.276 -5.495 1.00 97.00 124 ASP A O 1
ATOM 967 N N . VAL A 1 125 ? -10.503 1.062 -4.341 1.00 96.81 125 VAL A N 1
ATOM 968 C CA . VAL A 1 125 ? -9.497 2.120 -4.247 1.00 96.81 125 VAL A CA 1
ATOM 969 C C . VAL A 1 125 ? -8.509 1.991 -5.403 1.00 96.81 125 VAL A C 1
ATOM 971 O O . VAL A 1 125 ? -7.916 0.934 -5.606 1.00 96.81 125 VAL A O 1
ATOM 974 N N . LEU A 1 126 ? -8.293 3.081 -6.142 1.00 97.19 126 LEU A N 1
ATOM 975 C CA . LEU A 1 126 ? -7.188 3.216 -7.089 1.00 97.19 126 LEU A CA 1
ATOM 976 C C . LEU A 1 126 ? -6.153 4.181 -6.511 1.00 97.19 126 LEU A C 1
ATOM 978 O O . LEU A 1 126 ? -6.430 5.364 -6.329 1.00 97.19 126 LEU A O 1
ATOM 982 N N . LEU A 1 127 ? -4.953 3.674 -6.258 1.00 96.94 127 LEU A N 1
ATOM 983 C CA . LEU A 1 127 ? -3.808 4.441 -5.792 1.00 96.94 127 LEU A CA 1
ATOM 984 C C . LEU A 1 127 ? -2.834 4.641 -6.950 1.00 96.94 127 LEU A C 1
ATOM 986 O O . LEU A 1 127 ? -2.433 3.676 -7.596 1.00 96.94 127 LEU A O 1
ATOM 990 N N . ILE A 1 128 ? -2.438 5.882 -7.214 1.00 96.75 128 ILE A N 1
ATOM 991 C CA . ILE A 1 128 ? -1.433 6.193 -8.234 1.00 96.75 128 ILE A CA 1
ATOM 992 C C . ILE A 1 128 ? -0.117 6.472 -7.519 1.00 96.75 128 IL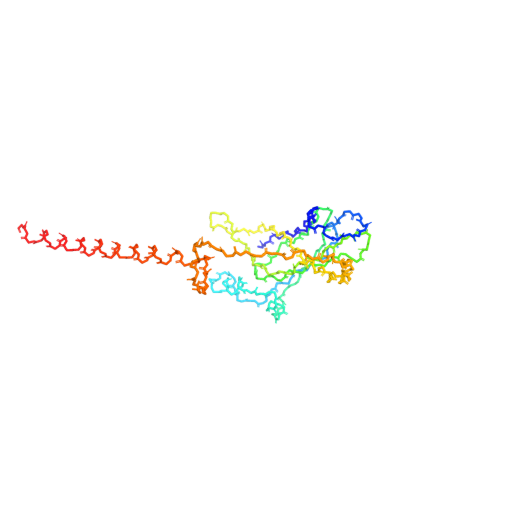E A C 1
ATOM 994 O O . ILE A 1 128 ? -0.040 7.367 -6.675 1.00 96.75 128 ILE A O 1
ATOM 998 N N . ALA A 1 129 ? 0.909 5.691 -7.840 1.00 95.62 129 ALA A N 1
ATOM 999 C CA . ALA A 1 129 ? 2.213 5.826 -7.221 1.00 95.62 129 ALA A CA 1
ATOM 1000 C C . ALA A 1 129 ? 2.909 7.119 -7.660 1.00 95.62 129 ALA A C 1
ATOM 1002 O O . ALA A 1 129 ? 2.818 7.537 -8.814 1.00 95.62 129 ALA A O 1
ATOM 1003 N N . LYS A 1 130 ? 3.645 7.728 -6.730 1.00 92.31 130 LYS A N 1
ATOM 1004 C CA . LYS A 1 130 ? 4.584 8.818 -7.013 1.00 92.31 130 LYS A CA 1
ATOM 1005 C C . LYS A 1 130 ? 6.004 8.275 -6.997 1.00 92.31 130 LYS A C 1
ATOM 1007 O O . LYS A 1 130 ? 6.274 7.331 -6.261 1.00 92.31 130 LYS A O 1
ATOM 1012 N N . PHE A 1 131 ? 6.904 8.870 -7.770 1.00 91.19 131 PHE A N 1
ATOM 1013 C CA . PHE A 1 131 ? 8.311 8.467 -7.818 1.00 91.19 131 PHE A CA 1
ATOM 1014 C C . PHE A 1 131 ? 9.168 9.230 -6.810 1.00 91.19 131 PHE A C 1
ATOM 1016 O O . PHE A 1 131 ? 8.844 10.354 -6.420 1.00 91.19 131 PHE A O 1
ATOM 1023 N N . GLU A 1 132 ? 10.232 8.592 -6.322 1.00 89.44 132 GLU A N 1
ATOM 1024 C CA . GLU A 1 132 ? 11.239 9.265 -5.504 1.00 89.44 132 GLU A CA 1
ATOM 1025 C C . GLU A 1 132 ? 11.839 10.425 -6.314 1.00 89.44 132 GLU A C 1
ATOM 1027 O O . GLU A 1 132 ? 12.092 10.260 -7.511 1.00 89.44 132 GLU A O 1
ATOM 1032 N N . PRO A 1 133 ? 12.038 11.607 -5.702 1.00 79.19 133 PRO A N 1
ATOM 1033 C CA . PRO A 1 133 ? 12.629 12.732 -6.408 1.00 79.19 133 PRO A CA 1
ATOM 1034 C C . PRO A 1 133 ? 14.023 12.349 -6.894 1.00 79.19 133 PRO A C 1
ATOM 1036 O O . PRO A 1 133 ? 14.818 11.762 -6.154 1.00 79.19 133 PRO A O 1
ATOM 1039 N N . HIS A 1 134 ? 14.328 12.698 -8.139 1.00 64.81 134 HIS A N 1
ATOM 1040 C CA . HIS A 1 134 ? 15.654 12.464 -8.667 1.00 64.81 134 HIS A CA 1
ATOM 1041 C C . HIS A 1 134 ? 16.628 13.496 -8.091 1.00 64.81 134 HIS A C 1
ATOM 1043 O O . HIS A 1 134 ? 16.463 14.699 -8.289 1.00 64.81 134 HIS A O 1
ATOM 1049 N N . ILE A 1 135 ? 17.643 13.041 -7.356 1.00 57.22 135 ILE A N 1
ATOM 1050 C CA . ILE A 1 135 ? 18.730 13.918 -6.918 1.00 57.22 135 ILE A CA 1
ATOM 1051 C C . ILE A 1 135 ? 19.717 13.998 -8.078 1.00 57.22 135 ILE A C 1
ATOM 1053 O O . ILE A 1 135 ? 20.453 13.044 -8.335 1.00 57.22 135 ILE A O 1
ATOM 1057 N N . LEU A 1 136 ? 19.715 15.123 -8.796 1.00 55.44 136 LEU A N 1
ATOM 1058 C CA . LEU A 1 136 ? 20.728 15.382 -9.814 1.00 55.44 136 LEU A CA 1
ATOM 1059 C C . LEU A 1 136 ? 22.116 15.432 -9.150 1.00 55.44 136 LEU A C 1
ATOM 1061 O O . LEU A 1 136 ? 22.253 16.001 -8.061 1.00 55.44 136 LEU A O 1
ATOM 1065 N N . PRO A 1 137 ? 23.157 14.854 -9.775 1.00 54.34 137 PRO A N 1
ATOM 1066 C CA . PRO A 1 137 ? 24.519 15.038 -9.297 1.00 54.34 137 PRO A CA 1
ATOM 1067 C C . PRO A 1 137 ? 24.870 16.537 -9.287 1.00 54.34 137 PRO A C 1
ATOM 1069 O O . PRO A 1 137 ? 24.388 17.281 -10.147 1.00 54.34 137 PRO A O 1
ATOM 1072 N N . PRO A 1 138 ? 25.710 17.004 -8.344 1.00 47.62 138 PRO A N 1
ATOM 1073 C CA . PRO A 1 138 ? 26.186 18.381 -8.359 1.00 47.62 138 PRO A CA 1
ATOM 1074 C C . PRO A 1 138 ? 26.864 18.672 -9.703 1.00 47.62 138 PRO A C 1
ATOM 1076 O O . PRO A 1 138 ? 27.713 17.903 -10.160 1.00 47.62 138 PRO A O 1
ATOM 1079 N N . VAL A 1 139 ? 26.475 19.774 -10.347 1.00 53.78 139 VAL A N 1
ATOM 1080 C CA . VAL A 1 139 ? 27.105 20.233 -11.591 1.00 53.78 139 VAL A CA 1
ATOM 1081 C C . VAL A 1 139 ? 28.592 20.493 -11.305 1.00 53.78 139 VAL A C 1
ATOM 1083 O O . VAL A 1 139 ? 28.895 21.215 -10.352 1.00 53.78 139 VAL A O 1
ATOM 1086 N N . PRO A 1 140 ? 29.537 19.929 -12.083 1.00 61.84 140 PRO A N 1
ATOM 1087 C CA . PRO A 1 140 ? 30.952 20.248 -11.929 1.00 61.84 140 PRO A CA 1
ATOM 1088 C C . PRO A 1 140 ? 31.192 21.752 -12.112 1.00 61.84 140 PRO A C 1
ATOM 1090 O O . PRO A 1 140 ? 30.767 22.324 -13.116 1.00 61.84 140 PRO A O 1
ATOM 1093 N N . ASN A 1 141 ? 31.893 22.394 -11.170 1.00 48.91 141 ASN A N 1
ATOM 1094 C CA . ASN A 1 141 ? 32.359 23.773 -11.336 1.00 48.91 141 ASN A CA 1
ATOM 1095 C C . ASN A 1 141 ? 33.295 23.839 -12.551 1.00 48.91 141 ASN A C 1
ATOM 1097 O O . ASN A 1 141 ? 34.442 23.399 -12.483 1.00 48.91 141 ASN A O 1
ATOM 1101 N N . ILE A 1 142 ? 32.816 24.393 -13.662 1.00 46.38 142 ILE A N 1
ATOM 1102 C CA . ILE A 1 142 ? 33.669 24.745 -14.797 1.00 46.38 142 ILE A CA 1
ATOM 1103 C C . ILE A 1 142 ? 34.398 26.043 -14.411 1.00 46.38 142 ILE A C 1
ATOM 1105 O O . ILE A 1 142 ? 33.724 27.020 -14.079 1.00 46.38 142 ILE A O 1
ATOM 1109 N N . PRO A 1 143 ? 35.743 26.100 -14.427 1.00 48.16 143 PRO A N 1
ATOM 1110 C CA . PRO A 1 143 ? 36.455 27.351 -14.201 1.00 48.16 143 PRO A CA 1
ATOM 1111 C C . PRO A 1 143 ? 36.120 28.352 -15.316 1.00 48.16 143 PRO A C 1
ATOM 1113 O O . PRO A 1 143 ? 36.358 28.099 -16.498 1.00 48.16 143 PRO A O 1
ATOM 1116 N N . THR A 1 144 ? 35.565 29.501 -14.936 1.00 45.19 144 THR A N 1
ATOM 1117 C CA . THR A 1 144 ? 35.312 30.640 -15.822 1.00 45.19 144 THR A CA 1
ATOM 1118 C C . THR A 1 144 ? 36.648 31.285 -16.196 1.00 45.19 144 THR A C 1
ATOM 1120 O O . THR A 1 144 ? 37.184 32.109 -15.460 1.00 45.19 144 THR A O 1
ATOM 1123 N N . ASN A 1 145 ? 37.213 30.917 -17.348 1.00 45.25 145 ASN A N 1
ATOM 1124 C CA . ASN A 1 145 ? 38.289 31.691 -17.969 1.00 45.25 145 ASN A CA 1
ATOM 1125 C C . ASN A 1 145 ? 37.680 32.925 -18.648 1.00 45.25 145 ASN A C 1
ATOM 1127 O O . ASN A 1 145 ? 37.437 32.928 -19.853 1.00 45.25 145 ASN A O 1
ATOM 1131 N N . THR A 1 146 ? 37.394 33.964 -17.865 1.00 45.03 146 THR A N 1
ATOM 1132 C CA . THR A 1 146 ? 37.050 35.287 -18.396 1.00 45.03 146 THR A CA 1
ATOM 1133 C C . THR A 1 146 ? 38.351 36.016 -18.764 1.00 45.03 146 THR A C 1
ATOM 1135 O O . THR A 1 146 ? 39.190 36.205 -17.882 1.00 45.03 146 THR A O 1
ATOM 1138 N N . PRO A 1 147 ? 38.567 36.431 -20.028 1.00 48.56 147 PRO A N 1
ATOM 1139 C CA . PRO A 1 147 ? 39.717 37.256 -20.404 1.00 48.56 147 PRO A CA 1
ATOM 1140 C C . PRO A 1 147 ? 39.689 38.617 -19.683 1.00 48.56 147 PRO A C 1
ATOM 1142 O O . PRO A 1 147 ? 38.600 39.147 -19.444 1.00 48.56 147 PRO A O 1
ATOM 1145 N N . PRO A 1 148 ? 40.846 39.220 -19.346 1.00 44.12 148 PRO A N 1
ATOM 1146 C CA . PRO A 1 148 ? 40.882 40.513 -18.670 1.00 44.12 148 PRO A CA 1
ATOM 1147 C C . PRO A 1 148 ? 40.282 41.619 -19.550 1.00 44.12 148 PRO A C 1
ATOM 1149 O O . PRO A 1 148 ? 40.612 41.749 -20.729 1.00 44.12 148 PRO A O 1
ATOM 1152 N N . SER A 1 149 ? 39.396 42.422 -18.958 1.00 42.12 149 SER A N 1
ATOM 1153 C CA . SER A 1 149 ? 38.784 43.588 -19.601 1.00 42.12 149 SER A CA 1
ATOM 1154 C C . SER A 1 149 ? 39.810 44.726 -19.776 1.00 42.12 149 SER A C 1
ATOM 1156 O O . SER A 1 149 ? 40.627 44.930 -18.873 1.00 42.12 149 SER A O 1
ATOM 1158 N N . PRO A 1 150 ? 39.775 45.504 -20.879 1.00 45.97 150 PRO A N 1
ATOM 1159 C CA . PRO A 1 150 ? 40.626 46.686 -21.061 1.00 45.97 150 PRO A CA 1
ATOM 1160 C C . PRO A 1 150 ? 40.340 47.790 -20.018 1.00 45.97 150 PRO A C 1
ATOM 1162 O O . PRO A 1 150 ? 39.218 47.855 -19.506 1.00 45.97 150 PRO A O 1
ATOM 1165 N N . PRO A 1 151 ? 41.310 48.679 -19.709 1.00 40.44 151 PRO A N 1
ATOM 1166 C CA . PRO A 1 151 ? 41.150 49.697 -18.673 1.00 40.44 151 PRO A CA 1
ATOM 1167 C C . PRO A 1 151 ? 40.177 50.815 -19.081 1.00 40.44 151 PRO A C 1
ATOM 1169 O O . PRO A 1 151 ? 40.159 51.264 -20.226 1.00 40.44 151 PRO A O 1
ATOM 1172 N N . ALA A 1 152 ? 39.377 51.267 -18.112 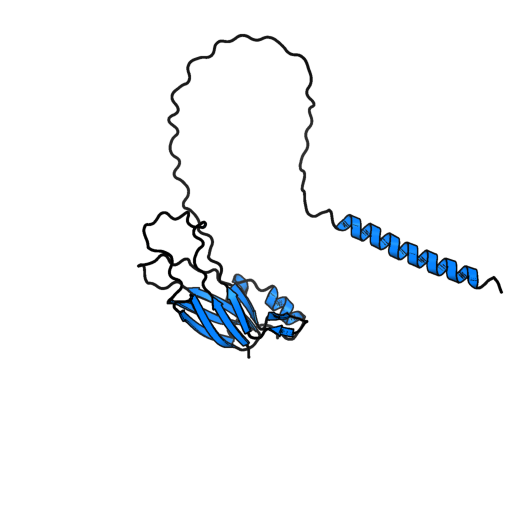1.00 37.47 152 ALA A N 1
ATOM 1173 C CA . ALA A 1 152 ? 38.331 52.276 -18.273 1.00 37.47 152 ALA A CA 1
ATOM 1174 C C . ALA A 1 152 ? 38.882 53.720 -18.290 1.00 37.47 152 ALA A C 1
ATOM 1176 O O . ALA A 1 152 ? 39.799 54.022 -17.523 1.00 37.47 152 ALA A O 1
ATOM 1177 N N . PRO A 1 153 ? 38.298 54.645 -19.079 1.00 33.94 153 PRO A N 1
ATOM 1178 C CA . PRO A 1 153 ? 38.543 56.075 -18.924 1.00 33.94 153 PRO A CA 1
ATOM 1179 C C . PRO A 1 153 ? 37.677 56.679 -17.802 1.00 33.94 153 PRO A C 1
ATOM 1181 O O . PRO A 1 153 ? 36.456 56.531 -17.771 1.00 33.94 153 PRO A O 1
ATOM 1184 N N . THR A 1 154 ? 38.336 57.379 -16.880 1.00 40.41 154 THR A N 1
ATOM 1185 C CA . THR A 1 154 ? 37.754 58.176 -15.786 1.00 40.41 154 THR A CA 1
ATOM 1186 C C . THR A 1 154 ? 37.232 59.511 -16.315 1.00 40.41 154 THR A C 1
ATOM 1188 O O . THR A 1 154 ? 37.957 60.112 -17.087 1.00 40.41 154 THR A O 1
ATOM 1191 N N . PHE A 1 155 ? 36.058 59.995 -15.874 1.00 28.86 155 PHE A N 1
ATOM 1192 C CA . PHE A 1 155 ? 35.810 61.365 -15.361 1.00 28.86 155 PHE A CA 1
ATOM 1193 C C . PHE A 1 155 ? 34.382 61.476 -14.773 1.00 28.86 155 PHE A C 1
ATOM 1195 O O . PHE A 1 155 ? 33.410 61.026 -15.370 1.00 28.86 155 PHE A O 1
ATOM 1202 N N . SER A 1 156 ? 34.287 62.072 -13.579 1.00 34.81 156 SER A N 1
ATOM 1203 C CA . SER A 1 156 ? 33.076 62.391 -12.790 1.00 34.81 156 SER A CA 1
ATOM 1204 C C . SER A 1 156 ? 32.913 63.923 -12.757 1.00 34.81 156 SER A C 1
ATOM 1206 O O . SER A 1 156 ? 33.947 64.597 -12.826 1.00 34.81 156 SER A O 1
ATOM 1208 N N . PRO A 1 157 ? 31.694 64.510 -12.682 1.00 34.50 157 PRO A N 1
ATOM 1209 C CA . PRO A 1 157 ? 31.195 64.949 -11.366 1.00 34.50 157 PRO A CA 1
ATOM 1210 C C . PRO A 1 157 ? 29.650 64.978 -11.168 1.00 34.50 157 PRO A C 1
ATOM 1212 O O . PRO A 1 157 ? 28.887 65.418 -12.020 1.00 34.50 157 PRO A O 1
ATOM 1215 N N . SER A 1 158 ? 29.241 64.580 -9.957 1.00 30.31 158 SER A N 1
ATOM 1216 C CA . SER A 1 158 ? 28.238 65.187 -9.047 1.00 30.31 158 SER A CA 1
ATOM 1217 C C . SER A 1 158 ? 26.778 65.494 -9.487 1.00 30.31 158 SER A C 1
ATOM 1219 O O . SER A 1 158 ? 26.496 66.556 -10.024 1.00 30.31 158 SER A O 1
ATOM 1221 N N . SER A 1 159 ? 25.874 64.572 -9.094 1.00 35.34 159 SER A N 1
ATOM 1222 C CA . SER A 1 159 ? 24.459 64.627 -8.592 1.00 35.34 159 SER A CA 1
ATOM 1223 C C . SER A 1 159 ? 23.583 65.903 -8.724 1.00 35.34 159 SER A C 1
ATOM 1225 O O . SER A 1 159 ? 24.085 67.010 -8.537 1.00 35.34 159 SER A O 1
ATOM 1227 N N . PRO A 1 160 ? 22.235 65.766 -8.863 1.00 39.16 160 PRO A N 1
ATOM 1228 C CA . PRO A 1 160 ? 21.390 65.780 -7.647 1.00 39.16 160 PRO A CA 1
ATOM 1229 C C . PRO A 1 160 ? 20.124 64.865 -7.623 1.00 39.16 160 PRO A C 1
ATOM 1231 O O . PRO A 1 160 ? 19.336 64.856 -8.561 1.00 39.16 160 PRO A O 1
ATOM 1234 N N . SER A 1 161 ? 19.861 64.283 -6.432 1.00 34.31 161 SER A N 1
ATOM 1235 C CA . SER A 1 161 ? 18.537 64.072 -5.767 1.00 34.31 161 SER A CA 1
ATOM 1236 C C . SER A 1 161 ? 17.600 62.898 -6.172 1.00 34.31 161 SER A C 1
ATOM 1238 O O . SER A 1 161 ? 17.471 62.602 -7.353 1.00 34.31 161 SER A O 1
ATOM 1240 N N . PRO A 1 162 ? 16.782 62.324 -5.248 1.00 39.81 162 PRO A N 1
ATOM 1241 C CA . PRO A 1 162 ? 17.080 61.892 -3.879 1.00 39.81 162 PRO A CA 1
ATOM 1242 C C . PRO A 1 162 ? 16.711 60.412 -3.613 1.00 39.81 162 PRO A C 1
ATOM 1244 O O . PRO A 1 162 ? 15.703 59.884 -4.080 1.00 39.81 162 PRO A O 1
ATOM 1247 N N . ALA A 1 163 ? 17.507 59.777 -2.753 1.00 41.72 163 ALA A N 1
ATOM 1248 C CA . ALA A 1 163 ? 17.204 58.512 -2.094 1.00 41.72 163 ALA A CA 1
ATOM 1249 C C . ALA A 1 163 ? 16.391 58.734 -0.805 1.00 41.72 163 ALA A C 1
ATOM 1251 O O . ALA A 1 163 ? 16.601 59.718 -0.092 1.00 41.72 163 ALA A O 1
ATOM 1252 N N . PRO A 1 164 ? 15.536 57.769 -0.455 1.00 34.03 164 PRO A N 1
ATOM 1253 C CA . PRO A 1 164 ? 15.458 57.269 0.918 1.00 34.03 164 PRO A CA 1
ATOM 1254 C C . PRO A 1 164 ? 15.567 55.730 0.869 1.00 34.03 164 PRO A C 1
ATOM 1256 O O . PRO A 1 164 ? 14.782 55.067 0.212 1.00 34.03 164 PRO A O 1
ATOM 1259 N N . GLY A 1 165 ? 16.542 55.053 1.471 1.00 38.53 165 GLY A N 1
ATOM 1260 C CA . GLY A 1 165 ? 17.014 55.260 2.827 1.00 38.53 165 GLY A CA 1
ATOM 1261 C C . GLY A 1 165 ? 16.002 54.703 3.831 1.00 38.53 165 GLY A C 1
ATOM 1262 O O . GLY A 1 165 ? 15.344 55.499 4.489 1.00 38.53 165 GLY A O 1
ATOM 1263 N N . LYS A 1 166 ? 15.876 53.371 3.959 1.00 30.86 166 LYS A N 1
ATOM 1264 C CA . LYS A 1 166 ? 15.629 52.704 5.254 1.00 30.86 166 LYS A CA 1
ATOM 1265 C C . LYS A 1 166 ? 15.663 51.175 5.179 1.00 30.86 166 LYS A C 1
ATOM 1267 O O . LYS A 1 166 ? 15.056 50.560 4.312 1.00 30.86 166 LYS A O 1
ATOM 1272 N N . LEU A 1 167 ? 16.349 50.616 6.174 1.00 47.69 167 LEU A N 1
ATOM 1273 C CA . LEU A 1 167 ? 16.181 49.279 6.736 1.00 47.69 167 LEU A CA 1
ATOM 1274 C C . LEU A 1 167 ? 14.706 48.848 6.749 1.00 47.69 167 LEU A C 1
ATOM 1276 O O . LEU A 1 167 ? 13.869 49.570 7.292 1.00 47.69 167 LEU A O 1
ATOM 1280 N N . ALA A 1 168 ? 14.416 47.653 6.244 1.00 38.47 168 ALA A N 1
ATOM 1281 C CA . ALA A 1 168 ? 13.228 46.906 6.630 1.00 38.47 168 ALA A CA 1
ATOM 1282 C C . ALA A 1 168 ? 13.523 45.407 6.522 1.00 38.47 168 ALA A C 1
ATOM 1284 O O . ALA A 1 168 ? 13.623 44.835 5.439 1.00 38.47 168 ALA A O 1
ATOM 1285 N N . GLU A 1 169 ? 13.703 44.801 7.686 1.00 49.09 169 GLU A N 1
ATOM 1286 C CA . GLU A 1 169 ? 13.490 43.379 7.928 1.00 49.09 169 GLU A CA 1
ATOM 1287 C C . GLU A 1 169 ? 11.988 43.028 7.721 1.00 49.09 169 GLU A C 1
ATOM 1289 O O . GLU A 1 169 ? 11.162 43.902 7.447 1.00 49.09 169 GLU A O 1
ATOM 1294 N N . PRO A 1 170 ? 11.612 41.754 7.872 1.00 52.62 170 PRO A N 1
ATOM 1295 C CA . PRO A 1 170 ? 11.126 40.852 6.837 1.00 52.62 170 PRO A CA 1
ATOM 1296 C C . PRO A 1 170 ? 9.610 40.965 6.578 1.00 52.62 170 PRO A C 1
ATOM 1298 O O . PRO A 1 170 ? 8.818 41.170 7.495 1.00 52.62 170 PRO A O 1
ATOM 1301 N N . LEU A 1 171 ? 9.164 40.711 5.345 1.00 38.62 171 LEU A N 1
ATOM 1302 C CA . LEU A 1 171 ? 7.738 40.510 5.065 1.00 38.62 171 LEU A CA 1
ATOM 1303 C C . LEU A 1 171 ? 7.459 39.043 4.754 1.00 38.62 171 LEU A C 1
ATOM 1305 O O . LEU A 1 171 ? 7.575 38.570 3.626 1.00 38.62 171 LEU A O 1
ATOM 1309 N N . ALA A 1 172 ? 7.063 38.339 5.810 1.00 48.94 172 ALA A N 1
ATOM 1310 C CA . ALA A 1 172 ? 6.261 37.136 5.720 1.00 48.94 172 ALA A CA 1
ATOM 1311 C C . ALA A 1 172 ? 4.910 37.471 5.063 1.00 48.94 172 ALA A C 1
ATOM 1313 O O . ALA A 1 172 ? 4.152 38.307 5.551 1.00 48.94 172 ALA A O 1
ATOM 1314 N N . MET A 1 173 ? 4.587 36.786 3.971 1.00 46.59 173 MET A N 1
ATOM 1315 C CA . MET A 1 173 ? 3.254 36.744 3.372 1.00 46.59 173 MET A CA 1
ATOM 1316 C C . MET A 1 173 ? 3.195 35.403 2.628 1.00 46.59 173 MET A C 1
ATOM 1318 O O . MET A 1 173 ? 3.985 35.162 1.729 1.00 46.59 173 MET A O 1
ATOM 1322 N N . THR A 1 174 ? 2.354 34.440 2.991 1.00 57.72 174 THR A N 1
ATOM 1323 C CA . THR A 1 174 ? 0.935 34.575 3.316 1.00 57.72 174 THR A CA 1
ATOM 1324 C C . THR A 1 174 ? 0.467 33.418 4.210 1.00 57.72 174 THR A C 1
ATOM 1326 O O . THR A 1 174 ? 0.897 32.279 4.067 1.00 57.72 174 THR A O 1
ATOM 1329 N N . GLY A 1 175 ? -0.419 33.737 5.155 1.00 43.31 175 GLY A N 1
ATOM 1330 C CA . GLY A 1 175 ? -1.027 32.795 6.106 1.00 43.31 175 GLY A CA 1
ATOM 1331 C C . GLY A 1 175 ? -1.811 33.485 7.233 1.00 43.31 175 GLY A C 1
ATOM 1332 O O . GLY A 1 175 ? -2.670 32.875 7.856 1.00 43.31 175 GLY A O 1
ATOM 1333 N N . ALA A 1 176 ? -1.587 34.786 7.461 1.00 55.78 176 ALA A N 1
ATOM 1334 C CA . ALA A 1 176 ? -2.240 35.552 8.531 1.00 55.78 176 ALA A CA 1
ATOM 1335 C C . ALA A 1 176 ? -3.589 36.203 8.147 1.00 55.78 176 ALA A C 1
ATOM 1337 O O . ALA A 1 176 ? -4.261 36.773 9.004 1.00 55.78 176 ALA A O 1
ATOM 1338 N N . ALA A 1 177 ? -4.028 36.117 6.885 1.00 49.41 177 ALA A N 1
ATOM 1339 C CA . ALA A 1 177 ? -5.232 36.821 6.424 1.00 49.41 177 ALA A CA 1
ATOM 1340 C C . ALA A 1 177 ? -6.563 36.211 6.919 1.00 49.41 177 ALA A C 1
ATOM 1342 O O . ALA A 1 177 ? -7.606 36.844 6.790 1.00 49.41 177 ALA A O 1
ATOM 1343 N N . VAL A 1 178 ? -6.555 35.009 7.508 1.00 49.56 178 VAL A N 1
ATOM 1344 C CA . VAL A 1 178 ? -7.798 34.318 7.911 1.00 49.56 178 VAL A CA 1
ATOM 1345 C C . VAL A 1 178 ? -8.242 34.688 9.337 1.00 49.56 178 VAL A C 1
ATOM 1347 O O . VAL A 1 178 ? -9.432 34.671 9.641 1.00 49.56 178 VAL A O 1
ATOM 1350 N N . LEU A 1 179 ? -7.317 35.107 10.210 1.00 52.00 179 LEU A N 1
ATOM 1351 C CA . LEU A 1 179 ? -7.614 35.419 11.618 1.00 52.00 179 LEU A CA 1
ATOM 1352 C C . LEU A 1 179 ? -8.456 36.695 11.802 1.00 52.00 179 LEU A C 1
ATOM 1354 O O . LEU A 1 179 ? -9.306 36.747 12.691 1.00 52.00 179 LEU A O 1
ATOM 1358 N N . GLY A 1 180 ? -8.277 37.703 10.941 1.00 52.31 180 GLY A N 1
ATOM 1359 C CA . GLY A 1 180 ? -9.040 38.956 11.021 1.00 52.31 180 GLY A CA 1
ATOM 1360 C C . GLY A 1 180 ? -10.536 38.777 10.736 1.00 52.31 180 GLY A C 1
ATOM 1361 O O . GLY A 1 180 ? -11.373 39.378 11.411 1.00 52.31 180 GLY A O 1
ATOM 1362 N N . LEU A 1 181 ? -10.884 37.898 9.787 1.00 55.28 181 LEU A N 1
ATOM 1363 C CA . LEU A 1 181 ? -12.277 37.640 9.410 1.00 55.28 181 LEU A CA 1
ATOM 1364 C C . LEU A 1 181 ? -13.047 36.913 10.528 1.00 55.28 181 LEU A C 1
ATOM 1366 O O . LEU A 1 181 ? -14.197 37.247 10.808 1.00 55.28 181 LEU A O 1
ATOM 1370 N N . VAL A 1 182 ? -12.402 35.957 11.208 1.00 60.91 182 VAL A N 1
ATOM 1371 C CA . VAL A 1 182 ? -13.021 35.175 12.295 1.00 60.91 182 VAL A CA 1
ATOM 1372 C C . VAL A 1 182 ? -13.330 36.055 13.508 1.00 60.91 182 VAL A C 1
ATOM 1374 O O . VAL A 1 182 ? -14.410 35.943 14.093 1.00 60.91 182 VAL A O 1
ATOM 1377 N N . MET A 1 183 ? -12.432 36.979 13.859 1.00 59.50 183 MET A N 1
ATOM 1378 C CA . MET A 1 183 ? -12.668 37.917 14.962 1.00 59.50 183 MET A CA 1
ATOM 1379 C C . MET A 1 183 ? -13.816 38.886 14.650 1.00 59.50 183 MET A C 1
ATOM 1381 O O . MET A 1 183 ? -14.696 39.077 15.489 1.00 59.50 183 MET A O 1
ATOM 1385 N N . ALA A 1 184 ? -13.878 39.433 13.431 1.00 65.00 184 ALA A N 1
ATOM 1386 C CA . ALA A 1 184 ? -14.969 40.321 13.023 1.00 65.00 184 ALA A CA 1
ATOM 1387 C C . ALA A 1 184 ? -16.338 39.609 13.006 1.00 65.00 184 ALA A C 1
ATOM 1389 O O . ALA A 1 184 ? -17.326 40.155 13.502 1.00 65.00 184 ALA A O 1
ATOM 1390 N N . ALA A 1 185 ? -16.399 38.370 12.504 1.00 63.69 185 ALA A N 1
ATOM 1391 C CA . ALA A 1 185 ? -17.630 37.578 12.491 1.00 63.69 185 ALA A CA 1
ATOM 1392 C C . ALA A 1 185 ? -18.113 37.234 13.911 1.00 63.69 185 ALA A C 1
ATOM 1394 O O . ALA A 1 185 ? -19.304 37.338 14.204 1.00 63.69 185 ALA A O 1
ATOM 1395 N N . SER A 1 186 ? -17.189 36.898 14.816 1.00 67.69 186 SER A N 1
ATOM 1396 C CA . SER A 1 186 ? -17.514 36.573 16.210 1.00 67.69 186 SER A CA 1
ATOM 1397 C C . SER A 1 186 ? -18.124 37.769 16.949 1.00 67.69 186 SER A C 1
ATOM 1399 O O . SER A 1 186 ? -19.120 37.615 17.655 1.00 67.69 186 SER A O 1
ATOM 1401 N N . VAL A 1 187 ? -17.589 38.977 16.735 1.00 72.81 187 VAL A N 1
ATOM 1402 C CA . VAL A 1 187 ? -18.131 40.211 17.328 1.00 72.81 187 VAL A CA 1
ATOM 1403 C C . VAL A 1 187 ? -19.527 40.529 16.786 1.00 72.81 187 VAL A C 1
ATOM 1405 O O . VAL A 1 187 ? -20.409 40.897 17.562 1.00 72.81 187 VAL A O 1
ATOM 1408 N N . LEU A 1 188 ? -19.771 40.342 15.485 1.00 73.12 188 LEU A N 1
ATOM 1409 C CA . LEU A 1 188 ? -21.088 40.593 14.888 1.00 73.12 188 LEU A CA 1
ATOM 1410 C C . LEU A 1 188 ? -22.152 39.600 15.369 1.00 73.12 188 LEU A C 1
ATOM 1412 O O . LEU A 1 188 ? -23.282 40.006 15.639 1.00 73.12 188 LEU A O 1
ATOM 1416 N N . ILE A 1 189 ? -21.800 38.322 15.535 1.00 77.19 189 ILE A N 1
ATOM 1417 C CA . ILE A 1 189 ? -22.726 37.309 16.057 1.00 77.19 189 ILE A CA 1
ATOM 1418 C C . ILE A 1 189 ? -23.052 37.598 17.526 1.00 77.19 189 ILE A C 1
ATOM 1420 O O . ILE A 1 189 ? -24.226 37.627 17.898 1.00 77.19 189 ILE A O 1
ATOM 1424 N N . LEU A 1 190 ? -22.043 37.877 18.359 1.00 71.06 190 LEU A N 1
ATOM 1425 C CA . LEU A 1 190 ? -22.256 38.133 19.785 1.00 71.06 190 LEU A CA 1
ATOM 1426 C C . LEU A 1 190 ? -23.006 39.453 20.030 1.00 71.06 190 LEU A C 1
ATOM 1428 O O . LEU A 1 190 ? -23.918 39.503 20.859 1.00 71.06 190 LEU A O 1
ATOM 1432 N N . GLY A 1 191 ? -22.672 40.501 19.269 1.00 75.56 191 GLY A N 1
ATOM 1433 C CA . GLY A 1 191 ? -23.355 41.795 19.287 1.00 75.56 191 GLY A CA 1
ATOM 1434 C C . GLY A 1 191 ? -24.800 41.704 18.795 1.00 75.56 191 GLY A C 1
ATOM 1435 O O . GLY A 1 191 ? -25.710 42.217 19.443 1.00 75.56 191 GLY A O 1
ATOM 1436 N N . GLY A 1 192 ? -25.040 40.983 17.696 1.00 77.88 192 GLY A N 1
ATOM 1437 C CA . GLY A 1 192 ? -26.388 40.739 17.183 1.00 77.88 192 GLY A CA 1
ATOM 1438 C C . GLY A 1 192 ? -27.263 39.986 18.186 1.00 77.88 192 GLY A C 1
ATOM 1439 O O . GLY A 1 192 ? -28.415 40.361 18.407 1.00 77.88 192 GLY A O 1
ATOM 1440 N N . PHE A 1 193 ? -26.706 38.975 18.859 1.00 79.50 193 PHE A N 1
ATOM 1441 C CA . PHE A 1 193 ? -27.436 38.181 19.847 1.00 79.50 193 PHE A CA 1
ATOM 1442 C C . PHE A 1 193 ? -27.762 38.978 21.122 1.00 79.50 193 PHE A C 1
ATOM 1444 O O . PHE A 1 193 ? -28.874 38.884 21.644 1.00 79.50 193 PHE A O 1
ATOM 1451 N N . THR A 1 194 ? -26.842 39.826 21.597 1.00 74.69 194 THR A N 1
ATOM 1452 C CA . THR A 1 194 ? -27.091 40.704 22.757 1.00 74.69 194 THR A CA 1
ATOM 1453 C C . THR A 1 194 ? -28.135 41.782 22.458 1.00 74.69 194 THR A C 1
ATOM 1455 O O . THR A 1 194 ? -29.033 41.994 23.278 1.00 74.69 194 THR A O 1
ATOM 1458 N N . LEU A 1 195 ? -28.107 42.398 21.271 1.00 73.94 195 LEU A N 1
ATOM 1459 C CA . LEU A 1 195 ? -29.140 43.349 20.833 1.00 73.94 195 LEU A CA 1
ATOM 1460 C C . LEU A 1 195 ? -30.526 42.691 20.725 1.00 73.94 195 LEU A C 1
ATOM 1462 O O . LEU A 1 195 ? -31.522 43.280 21.147 1.00 73.94 195 LEU A O 1
ATOM 1466 N N . LEU A 1 196 ? -30.596 41.447 20.239 1.00 75.12 196 LEU A N 1
ATOM 1467 C CA . LEU A 1 196 ? -31.840 40.673 20.159 1.00 75.12 196 LEU A CA 1
ATOM 1468 C C . LEU A 1 196 ? -32.438 40.377 21.542 1.00 75.12 196 LEU A C 1
ATOM 1470 O O . LEU A 1 196 ? -33.651 40.490 21.731 1.00 75.12 196 LEU A O 1
ATOM 1474 N N . ILE A 1 197 ? -31.601 40.038 22.525 1.00 73.81 197 ILE A N 1
ATOM 1475 C CA . ILE A 1 197 ? -32.040 39.790 23.906 1.00 73.81 197 ILE A CA 1
ATOM 1476 C C . ILE A 1 197 ? -32.536 41.089 24.560 1.00 73.81 197 ILE A C 1
ATOM 1478 O O . ILE A 1 197 ? -33.599 41.095 25.182 1.00 73.81 197 ILE A O 1
ATOM 1482 N N . LEU A 1 198 ? -31.832 42.208 24.375 1.00 69.31 198 LEU A N 1
ATOM 1483 C CA . LEU A 1 198 ? -32.244 43.518 24.897 1.00 69.31 198 LEU A CA 1
ATOM 1484 C C . LEU A 1 198 ? -33.548 44.026 24.256 1.00 69.31 198 LEU A C 1
ATOM 1486 O O . LEU A 1 198 ? -34.424 44.531 24.960 1.00 69.31 198 LEU A O 1
ATOM 1490 N N . ALA A 1 199 ? -33.727 43.828 22.947 1.00 68.19 199 ALA A N 1
ATOM 1491 C CA . ALA A 1 199 ? -34.957 44.188 22.241 1.00 68.19 199 ALA A CA 1
ATOM 1492 C C . ALA A 1 199 ? -36.168 43.354 22.698 1.00 68.19 199 ALA A C 1
ATOM 1494 O O . ALA A 1 199 ? -37.289 43.865 22.751 1.00 68.19 199 ALA A O 1
ATOM 1495 N N . ARG A 1 200 ? -35.958 42.086 23.080 1.00 66.12 200 ARG A N 1
ATOM 1496 C CA . ARG A 1 200 ? -37.018 41.235 23.648 1.00 66.12 200 ARG A CA 1
ATOM 1497 C C . ARG A 1 200 ? -37.430 41.671 25.054 1.00 66.12 200 ARG A C 1
ATOM 1499 O O . ARG A 1 200 ? -38.620 41.646 25.357 1.00 66.12 200 ARG A O 1
ATOM 1506 N N . ARG A 1 201 ? -36.494 42.143 25.885 1.00 62.69 201 ARG A N 1
ATOM 1507 C CA . ARG A 1 201 ? -36.813 42.628 27.243 1.00 62.69 201 ARG A CA 1
ATOM 1508 C C . ARG A 1 201 ? -37.670 43.897 27.215 1.00 62.69 201 ARG A C 1
ATOM 1510 O O . ARG A 1 201 ? -38.646 43.968 27.951 1.00 62.69 201 ARG A O 1
ATOM 1517 N N . LYS A 1 202 ? -37.421 44.821 26.278 1.00 57.41 202 LYS A N 1
ATOM 1518 C CA . LYS A 1 202 ? -38.249 46.034 26.110 1.00 57.41 202 LYS A CA 1
ATOM 1519 C C . LYS A 1 202 ? -39.679 45.782 25.609 1.00 57.41 202 LYS A C 1
ATOM 1521 O O . LYS A 1 202 ? -40.529 46.642 25.795 1.00 57.41 202 LYS A O 1
ATOM 1526 N N . LYS A 1 203 ? -39.982 44.620 25.015 1.00 56.00 203 LYS A N 1
ATOM 1527 C CA . LYS A 1 203 ? -41.365 44.254 24.643 1.00 56.00 203 LYS A CA 1
ATOM 1528 C C . LYS A 1 203 ? -42.196 43.692 25.802 1.00 56.00 203 LYS A C 1
ATOM 1530 O O . LYS A 1 203 ? -43.384 43.465 25.610 1.00 56.00 203 LYS A O 1
ATOM 1535 N N . THR A 1 204 ? -41.599 43.482 26.977 1.00 54.81 204 THR A N 1
ATOM 1536 C CA . THR A 1 204 ? -42.303 42.907 28.141 1.00 54.81 204 THR A CA 1
ATOM 1537 C C . THR A 1 204 ? -42.729 43.972 29.164 1.00 54.81 204 THR A C 1
ATOM 1539 O O . THR A 1 204 ? -43.443 43.653 30.100 1.00 54.81 204 THR A O 1
ATOM 1542 N N . GLU A 1 205 ? -42.369 45.245 28.964 1.00 55.03 205 GLU A N 1
ATOM 1543 C CA . GLU A 1 205 ? -42.796 46.371 29.823 1.00 55.03 205 GLU A CA 1
ATOM 1544 C C . GLU A 1 205 ? -43.820 47.296 29.138 1.00 55.03 205 GLU A C 1
ATOM 1546 O O . GLU A 1 205 ? -44.034 48.430 29.552 1.00 55.03 205 GLU A O 1
ATOM 1551 N N . GLY A 1 206 ? -44.456 46.824 28.065 1.00 54.69 206 GLY A N 1
ATOM 1552 C CA . GLY A 1 206 ? -45.435 47.592 27.299 1.00 54.69 206 GLY A CA 1
ATOM 1553 C C . GLY A 1 206 ? -46.652 46.765 26.917 1.00 54.69 206 GLY A C 1
ATOM 1554 O O . GLY A 1 206 ? -46.945 46.651 25.727 1.00 54.69 206 GLY A O 1
ATOM 1555 N N . LYS A 1 207 ? -47.325 46.159 27.899 1.00 38.62 207 LYS A N 1
ATOM 1556 C CA . LYS A 1 207 ? -48.746 45.806 27.817 1.00 38.62 207 LYS A CA 1
ATOM 1557 C C . LYS A 1 207 ? -49.338 45.592 29.202 1.00 38.62 207 LYS A C 1
ATOM 1559 O O . LYS A 1 207 ? -48.655 44.936 30.015 1.00 38.62 207 LYS A O 1
#

Secondary structure (DSSP, 8-state):
-EEEEEE-PPPPTTS--------S---S--EEEEEEE--S-TTSHHHHHHHHT--HHHHTTSPEEEEEEEE--TTSEEEEEEEPSEEEEEEEE--S--SS--PPBPPEEEEESEE-GGG-EE-EEEEEPPBPPP-PPPPP-----PPPPPPPPP-------------------SSGGGHHHHHHHHHHHHHHHHHHHHHHHHTSS--

Organism: NCBI:txid2320431

Foldseek 3Di:
DFKEKEAEDFDDPVLPPDPDPAPGAFLWFKKKKKFFFPFDDCVDPVRVVVLVPDDLVNRVVTDTPDMDIFTADRRNMTIDPDDDFGKIWMAIDFDPDPRHDYFGWDIDIDGPQDQDPPRDTHRHYYHYTDGDRDDDDPDPDDDPPDPDDDDDDDDDDDDDDDDDDDDDDDDDDDDPPPVVVVVVVVCCVVVVVVVVVVVVVVVVVPD